Protein AF-0000000086568122 (afdb_homodimer)

Nearest PDB structures (foldseek):
  6r7f-assembly1_Q  TM=4.734E-01  e=2.665E-01  Homo sapiens
  7e8h-assembly1_C  TM=3.615E-01  e=4.224E-01  Homo sapiens
  7e8e-assembly1_D  TM=3.601E-01  e=1.061E+00  Homo sapiens
  7e83-assembly1_C  TM=3.323E-01  e=1.061E+00  Homo sapiens
  6r7f-assembly1_Q  TM=4.735E-01  e=2.158E-01  Homo sapiens

Foldseek 3Di:
DDPPPPPLPPQCQPQCPPDPPPPCP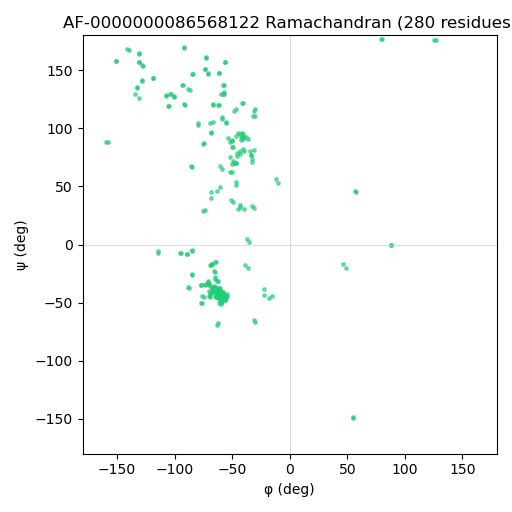CPPDDDPQWFWEFEAPVRRIGIDGPVLCVFQANVVQQVLQCVPVNDDPDDHHYGQFDPVLVVQLVVVCSVPVPVSSHDYPVRSLVVVLVVLVVVVVVCDPPPPCSPRRPGSSDPPPD/DDPPPPPLPPQCQPQCPPDPPPPCPCPPDDDPQWFWEFEAPVRRIGIDGPVLCVFQANVVQQVLQCVPVNDDPDDHHYGQFDPVLVVQLVVVCSVPVPVSSHDYPVRSLVVVLVVLVVVVVVPDPPPPCSVRRPGSSDPPPD

pLDDT: mean 72.86, std 25.08, range [22.55, 97.81]

Secondary structure (DSSP, 8-state):
-----------------S---TTS----PBPTTEEEEEETTTTEEEEEEGGGGGSHHHHHHHHHHHHHH-S-SSSSEEE-S-HHHHHHHHHHHHH-HHHHTT--HHHHHHHHHHHHHHHHHT--S-----------------/-----------------S---TT-----PBPTTEEEEEETTTTEEEEEEGGGGGSHHHHHHHHHHHHHH-S-SSSSEEE-S-HHHHHHHHHHHHH-HHHHTT--HHHHHHHHHHHHHHHHHT--S-----------------

Solvent-accessible surface area (backbone atoms only — not comparable to full-atom values): 16456 Å² total; per-residue (Å²): 135,80,76,78,72,75,76,75,76,68,77,66,66,56,73,63,77,63,70,75,56,86,77,62,68,64,63,49,59,32,49,60,33,30,32,56,35,22,28,32,95,82,45,49,61,39,58,41,59,40,54,53,53,35,23,50,37,40,43,52,38,27,50,49,22,32,72,73,57,50,88,64,90,72,66,53,33,55,35,62,34,41,58,69,55,50,51,49,51,52,52,44,35,73,72,37,40,81,68,48,41,68,35,40,57,69,55,49,51,54,54,52,50,51,52,48,47,50,45,59,66,64,58,65,66,72,73,78,75,72,66,64,87,60,70,49,68,63,78,77,77,122,134,80,77,77,72,74,74,75,75,68,78,64,66,54,70,64,78,62,71,76,57,84,79,62,68,65,64,48,56,32,48,58,34,28,32,57,36,23,29,33,96,81,46,50,61,38,58,43,59,39,54,52,51,36,24,49,36,41,44,53,39,26,49,49,23,31,71,74,58,48,86,64,90,72,63,52,32,56,36,62,35,40,56,70,52,50,50,50,52,51,51,44,36,71,74,37,42,82,67,48,42,68,36,40,59,68,55,50,52,51,52,52,50,51,51,45,48,51,46,57,67,65,59,66,66,72,71,78,72,69,66,62,80,58,70,47,68,63,77,77,78,122

InterPro domains:
  IPR003676 Small auxin-up RNA [PF02519] (25-91)
  IPR003676 Small auxin-up RNA [PTHR31374] (25-90)

Structure (mmCIF, N/CA/C/O backbone):
data_AF-0000000086568122-model_v1
#
loop_
_entity.id
_entity.type
_entity.pdbx_description
1 polymer 'Small auxin up regulated protein'
#
loop_
_atom_site.group_PDB
_atom_site.id
_atom_site.type_symbol
_atom_site.label_atom_id
_atom_site.label_alt_id
_atom_site.label_comp_id
_atom_site.label_asym_id
_atom_site.label_entity_id
_atom_site.label_seq_id
_atom_site.pdbx_PDB_ins_code
_atom_site.Cartn_x
_atom_site.Cartn_y
_atom_site.Cartn_z
_atom_site.occupancy
_atom_site.B_iso_or_equiv
_atom_site.auth_seq_id
_atom_site.auth_comp_id
_atom_site.auth_asym_id
_atom_site.auth_atom_id
_atom_site.pdbx_PDB_model_num
ATOM 1 N N . MET A 1 1 ? 20.016 23.609 -27.125 1 24.52 1 MET A N 1
ATOM 2 C CA . MET A 1 1 ? 20 22.266 -26.531 1 24.52 1 MET A CA 1
ATOM 3 C C . MET A 1 1 ? 19.094 22.234 -25.312 1 24.52 1 MET A C 1
ATOM 5 O O . MET A 1 1 ? 19.375 22.875 -24.297 1 24.52 1 MET A O 1
ATOM 9 N N . GLY A 1 2 ? 17.797 22.312 -25.5 1 25.95 2 GLY A N 1
ATOM 10 C CA . GLY A 1 2 ? 16.734 22.641 -24.562 1 25.95 2 GLY A CA 1
ATOM 11 C C . GLY A 1 2 ? 16.531 21.594 -23.5 1 25.95 2 GLY A C 1
ATOM 12 O O . GLY A 1 2 ? 16.406 20.406 -23.812 1 25.95 2 GLY A O 1
ATOM 13 N N . ILE A 1 3 ? 17.125 21.781 -22.344 1 26.47 3 ILE A N 1
ATOM 14 C CA . ILE A 1 3 ? 17.016 20.938 -21.141 1 26.47 3 ILE A CA 1
ATOM 15 C C . ILE A 1 3 ? 15.547 20.672 -20.828 1 26.47 3 ILE A C 1
ATOM 17 O O . ILE A 1 3 ? 14.742 21.609 -20.766 1 26.47 3 ILE A O 1
ATOM 21 N N . GLY A 1 4 ? 14.953 19.656 -21.484 1 27.2 4 GLY A N 1
ATOM 22 C CA . GLY A 1 4 ? 13.602 19.203 -21.203 1 27.2 4 GLY A CA 1
ATOM 23 C C . GLY A 1 4 ? 13.297 19.172 -19.719 1 27.2 4 GLY A C 1
ATOM 24 O O . GLY A 1 4 ? 13.953 18.453 -18.953 1 27.2 4 GLY A O 1
ATOM 25 N N . GLY A 1 5 ? 12.945 20.266 -19.078 1 26.31 5 GLY A N 1
ATOM 26 C CA . GLY A 1 5 ? 12.477 20.453 -17.719 1 26.31 5 GLY A CA 1
ATOM 27 C C . GLY A 1 5 ? 11.461 19.406 -17.297 1 26.31 5 GLY A C 1
ATOM 28 O O . GLY A 1 5 ? 10.43 19.234 -17.938 1 26.31 5 GLY A O 1
ATOM 29 N N . GLY A 1 6 ? 11.852 18.266 -16.922 1 31.36 6 GLY A N 1
ATOM 30 C CA . GLY A 1 6 ? 10.953 17.266 -16.344 1 31.36 6 GLY A CA 1
ATOM 31 C C . GLY A 1 6 ? 9.906 17.875 -15.43 1 31.36 6 GLY A C 1
ATOM 32 O O . GLY A 1 6 ? 10.227 18.672 -14.555 1 31.36 6 GLY A O 1
ATOM 33 N N . ARG A 1 7 ? 8.75 18.203 -15.938 1 32.12 7 ARG A N 1
ATOM 34 C CA . ARG A 1 7 ? 7.586 18.719 -15.227 1 32.12 7 ARG A CA 1
ATOM 35 C C . ARG A 1 7 ? 7.379 17.984 -13.906 1 32.12 7 ARG A C 1
ATOM 37 O O . ARG A 1 7 ? 7.285 16.75 -13.875 1 32.12 7 ARG A O 1
ATOM 44 N N . ARG A 1 8 ? 7.867 18.547 -12.859 1 33.19 8 ARG A N 1
ATOM 45 C CA . ARG A 1 8 ? 7.496 18.188 -11.492 1 33.19 8 ARG A CA 1
ATOM 46 C C . ARG A 1 8 ? 5.984 18.078 -11.344 1 33.19 8 ARG A C 1
ATOM 48 O O . ARG A 1 8 ? 5.27 19.078 -11.414 1 33.19 8 ARG A O 1
ATOM 55 N N . SER A 1 9 ? 5.305 17.125 -11.883 1 33.88 9 SER A N 1
ATOM 56 C CA . SER A 1 9 ? 3.877 16.984 -11.617 1 33.88 9 SER A CA 1
ATOM 57 C C . SER A 1 9 ? 3.566 17.219 -10.141 1 33.88 9 SER A C 1
ATOM 59 O O . SER A 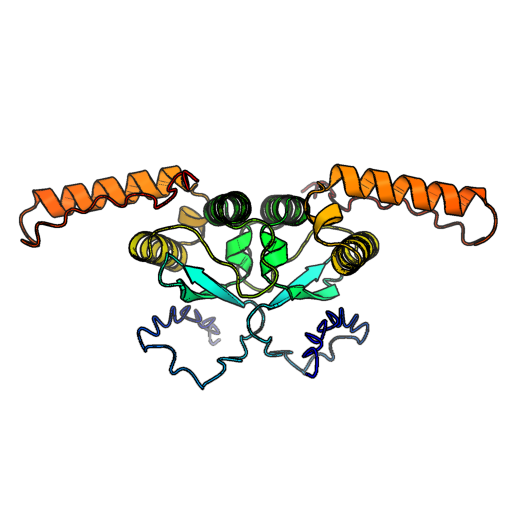1 9 ? 4.086 16.516 -9.273 1 33.88 9 SER A O 1
ATOM 61 N N . GLU A 1 10 ? 3.297 18.406 -9.773 1 36.47 10 GLU A N 1
ATOM 62 C CA . GLU A 1 10 ? 2.768 18.781 -8.469 1 36.47 10 GLU A CA 1
ATOM 63 C C . GLU A 1 10 ? 1.665 17.828 -8.023 1 36.47 10 GLU A C 1
ATOM 65 O O . GLU A 1 10 ? 0.729 17.547 -8.773 1 36.47 10 GLU A O 1
ATOM 70 N N . LEU A 1 11 ? 1.992 16.875 -7.289 1 44.66 11 LEU A N 1
ATOM 71 C CA . LEU A 1 11 ? 0.957 16.125 -6.594 1 44.66 11 LEU A CA 1
ATOM 72 C C . LEU A 1 11 ? -0.203 17.031 -6.191 1 44.66 11 LEU A C 1
ATOM 74 O O . LEU A 1 11 ? -0.007 18.016 -5.48 1 44.66 11 LEU A O 1
ATOM 78 N N . SER A 1 12 ? -1.052 17.391 -7.082 1 39.91 12 SER A N 1
ATOM 79 C CA . SER A 1 12 ? -2.256 18.094 -6.652 1 39.91 12 SER A CA 1
ATOM 80 C C . SER A 1 12 ? -2.943 17.3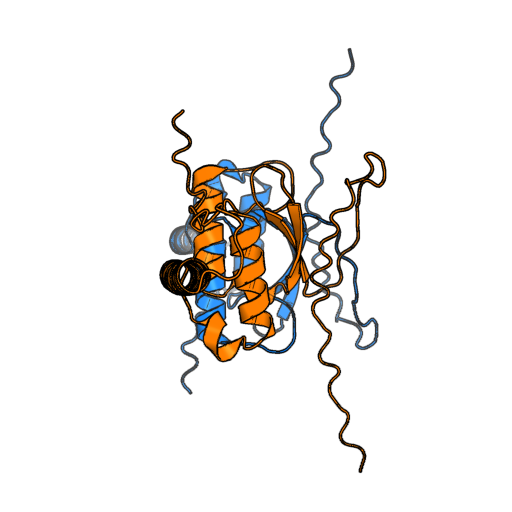59 -5.504 1 39.91 12 SER A C 1
ATOM 82 O O . SER A 1 12 ? -3.523 16.281 -5.707 1 39.91 12 SER A O 1
ATOM 84 N N . LEU A 1 13 ? -2.387 17.375 -4.355 1 45.84 13 LEU A N 1
ATOM 85 C CA . LEU A 1 13 ? -3.145 16.984 -3.17 1 45.84 13 LEU A CA 1
ATOM 86 C C . LEU A 1 13 ? -4.508 17.656 -3.146 1 45.84 13 LEU A C 1
ATOM 88 O O . LEU A 1 13 ? -4.609 18.828 -2.783 1 45.84 13 LEU A O 1
ATOM 92 N N . THR A 1 14 ? -5.262 17.531 -4.176 1 41.25 14 THR A N 1
ATOM 93 C CA . THR A 1 14 ? -6.562 18.203 -4.195 1 41.25 14 THR A CA 1
ATOM 94 C C . THR A 1 14 ? -7.344 17.891 -2.922 1 41.25 14 THR A C 1
ATOM 96 O O . THR A 1 14 ? -7.594 16.719 -2.604 1 41.25 14 THR A O 1
ATOM 99 N N . ASP A 1 15 ? -7.176 18.656 -1.971 1 38.16 15 ASP A N 1
ATOM 100 C CA . ASP A 1 15 ? -8.07 18.703 -0.822 1 38.16 15 ASP A CA 1
ATOM 101 C C . ASP A 1 15 ? -9.523 18.875 -1.267 1 38.16 15 ASP A C 1
ATOM 103 O O . ASP A 1 15 ? -9.898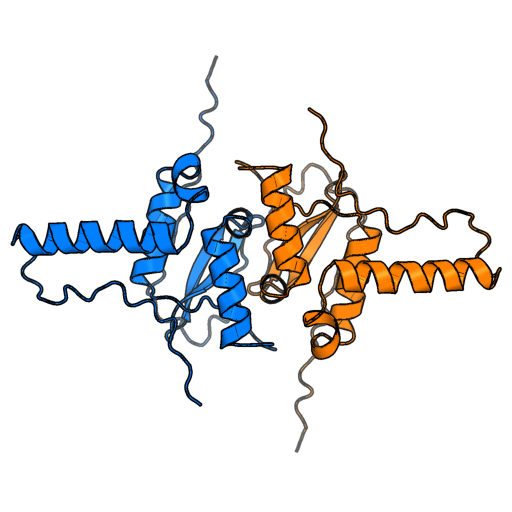 19.938 -1.785 1 38.16 15 ASP A O 1
ATOM 107 N N . SER A 1 16 ? -10.078 18.031 -1.948 1 38.78 16 SER A N 1
ATOM 108 C CA . SER A 1 16 ? -11.477 18.328 -2.229 1 38.78 16 SER A CA 1
ATOM 109 C C . SER A 1 16 ? -12.289 18.422 -0.941 1 38.78 16 SER A C 1
ATOM 111 O O . SER A 1 16 ? -12.531 17.406 -0.275 1 38.78 16 SER A O 1
ATOM 113 N N . ASP A 1 17 ? -12.109 19.344 -0.13 1 37.34 17 ASP A N 1
ATOM 114 C CA . ASP A 1 17 ? -13.062 19.656 0.932 1 37.34 17 ASP A CA 1
ATOM 115 C C . ASP A 1 17 ? -14.5 19.516 0.437 1 37.34 17 ASP A C 1
ATOM 117 O O . ASP A 1 17 ? -15.43 19.984 1.092 1 37.34 17 ASP A O 1
ATOM 121 N N . SER A 1 18 ? -14.75 19.5 -0.792 1 41.12 18 SER A N 1
ATOM 122 C CA . SER A 1 18 ? -16.172 19.5 -1.123 1 41.12 18 SER A CA 1
ATOM 123 C C . SER A 1 18 ? -16.844 18.203 -0.678 1 41.12 18 SER A C 1
ATOM 125 O O . SER A 1 18 ? -16.25 17.125 -0.759 1 41.12 18 SER A O 1
ATOM 127 N N . GLU A 1 19 ? -17.844 18.328 0.201 1 42.28 19 GLU A N 1
ATOM 128 C CA . GLU A 1 19 ? -18.766 17.25 0.555 1 42.28 19 GLU A CA 1
ATOM 129 C C . GLU A 1 19 ? -18.969 16.297 -0.619 1 42.28 19 GLU A C 1
ATOM 131 O O . GLU A 1 19 ? -19.188 16.734 -1.748 1 42.28 19 GLU A O 1
ATOM 136 N N . PRO A 1 20 ? -18.453 15.125 -0.478 1 43.25 20 PRO A N 1
ATOM 137 C CA . PRO A 1 20 ? -18.859 14.258 -1.584 1 43.25 20 PRO A CA 1
ATOM 138 C C . PRO A 1 20 ? -20.328 14.438 -1.97 1 43.25 20 PRO A C 1
ATOM 140 O O . PRO A 1 20 ? -21.188 14.594 -1.097 1 43.25 20 PRO A O 1
ATOM 143 N N . GLU A 1 21 ? -20.672 15.188 -2.818 1 41.91 21 GLU A N 1
ATOM 144 C CA . GLU A 1 21 ? -22.062 15.055 -3.24 1 41.91 21 GLU A CA 1
ATOM 145 C C . GLU A 1 21 ? -22.469 13.586 -3.35 1 41.91 21 GLU A C 1
ATOM 147 O O . GLU A 1 21 ? -21.688 12.758 -3.834 1 41.91 21 GLU A O 1
ATOM 152 N N . PRO A 1 22 ? -23.547 13.195 -2.57 1 43 22 PRO A N 1
ATOM 153 C CA . PRO A 1 22 ? -23.969 11.789 -2.574 1 43 22 PRO A CA 1
ATOM 154 C C . PRO A 1 22 ? -23.703 11.094 -3.908 1 43 22 PRO A C 1
ATOM 156 O O . PRO A 1 22 ? -23.375 9.914 -3.938 1 43 22 PRO A O 1
ATOM 159 N N . GLY A 1 23 ? -24.375 11.523 -4.961 1 41.38 23 GLY A N 1
ATOM 160 C CA . GLY A 1 23 ? -24.562 10.93 -6.273 1 41.38 23 GLY A CA 1
ATOM 161 C C . GLY A 1 23 ? -23.281 10.742 -7.043 1 41.38 23 GLY A C 1
ATOM 162 O O . GLY A 1 23 ? -23.281 10.227 -8.164 1 41.38 23 GLY A O 1
ATOM 163 N N . LEU A 1 24 ? -22.422 11.734 -7.047 1 41.12 24 LEU A N 1
ATOM 164 C CA . LEU A 1 24 ? -21.281 11.508 -7.941 1 41.12 24 LEU A CA 1
ATOM 165 C C . LEU A 1 24 ? -20.5 10.273 -7.527 1 41.12 24 LEU A C 1
ATOM 167 O O . LEU A 1 24 ? -19.797 10.289 -6.52 1 41.12 24 LEU A O 1
ATOM 171 N N . SER A 1 25 ? -21.141 9.195 -7.324 1 43.56 25 SER A N 1
ATOM 172 C CA . SER A 1 25 ? -20.5 7.887 -7.266 1 43.56 25 SER A CA 1
ATOM 173 C C . SER A 1 25 ? -19.062 7.965 -7.762 1 43.56 25 SER A C 1
ATOM 175 O O . SER A 1 25 ? -18.812 8.188 -8.953 1 43.56 25 SER A O 1
ATOM 177 N N . ASN A 1 26 ? -18.281 8.781 -7.199 1 46.62 26 ASN A N 1
ATOM 178 C CA . ASN A 1 26 ? -16.906 9.188 -7.441 1 46.62 26 ASN A CA 1
ATOM 179 C C . ASN A 1 26 ? -16.078 8.039 -8.031 1 46.62 26 ASN A C 1
ATOM 181 O O . ASN A 1 26 ? -15.398 7.32 -7.305 1 46.62 26 ASN A O 1
ATOM 185 N N . ASN A 1 27 ? -16.781 7.363 -8.68 1 53.12 27 ASN A N 1
ATOM 186 C CA . ASN A 1 27 ? -16.016 6.488 -9.562 1 53.12 27 ASN A CA 1
ATOM 187 C C . ASN A 1 27 ? -14.891 7.242 -10.25 1 53.12 27 ASN A C 1
ATOM 189 O O . ASN A 1 27 ? -14.906 7.406 -11.477 1 53.12 27 ASN A O 1
ATOM 193 N N . ARG A 1 28 ? -14.336 8.312 -9.539 1 71.81 28 ARG A N 1
ATOM 194 C CA . ARG A 1 28 ? -13.25 9.047 -10.18 1 71.81 28 ARG A CA 1
ATOM 195 C C . ARG A 1 28 ? -12.078 8.133 -10.508 1 71.81 28 ARG A C 1
ATOM 197 O O . ARG A 1 28 ? -11.648 7.344 -9.664 1 71.81 28 ARG A O 1
ATOM 204 N N . ARG A 1 29 ? -12.078 8.031 -11.711 1 84.81 29 ARG A N 1
ATOM 205 C CA . ARG A 1 29 ? -10.922 7.297 -12.227 1 84.81 29 ARG A CA 1
ATOM 206 C C . ARG A 1 29 ? -9.617 7.984 -11.836 1 84.81 29 ARG A C 1
ATOM 208 O O . ARG A 1 29 ? -9.57 9.211 -11.703 1 84.81 29 ARG A O 1
ATOM 215 N N . ILE A 1 30 ? -8.828 7.207 -11.32 1 87 30 ILE A N 1
ATOM 216 C CA . ILE A 1 30 ? -7.52 7.648 -10.859 1 87 30 ILE A CA 1
ATOM 217 C C . ILE A 1 30 ? -6.445 7.195 -11.852 1 87 30 ILE A C 1
ATOM 219 O O . ILE A 1 30 ? -6.492 6.07 -12.359 1 87 30 ILE A O 1
ATOM 223 N N . PRO A 1 31 ? -5.621 8.156 -12.234 1 86.38 31 PRO A N 1
ATOM 224 C CA . PRO A 1 31 ? -4.531 7.746 -13.133 1 86.38 31 PRO A CA 1
ATOM 225 C C . PRO A 1 31 ? -3.676 6.625 -12.547 1 86.38 31 PRO A C 1
ATOM 227 O O . PRO A 1 31 ? -3.596 6.48 -11.32 1 86.38 31 PRO A O 1
ATOM 230 N N . SER A 1 32 ? -3.078 5.988 -13.445 1 84.62 32 SER A N 1
ATOM 231 C CA . SER A 1 32 ? -2.119 4.984 -12.992 1 84.62 32 SER A CA 1
ATOM 232 C C . SER A 1 32 ? -0.993 5.621 -12.188 1 84.62 32 SER A C 1
ATOM 234 O O . SER A 1 32 ? -0.585 6.75 -12.461 1 84.62 32 SER A O 1
ATOM 236 N N . GLY A 1 33 ? -0.432 4.941 -11.195 1 89.69 33 GLY A N 1
ATOM 237 C CA . GLY A 1 33 ? 0.635 5.438 -10.344 1 89.69 33 GLY A CA 1
ATOM 238 C C . GLY A 1 33 ? 0.126 6.191 -9.133 1 89.69 33 GLY A C 1
ATOM 239 O O . GLY A 1 33 ? 0.915 6.652 -8.305 1 89.69 33 GLY A O 1
ATOM 240 N N . TYR A 1 34 ? -1.199 6.242 -9.133 1 91.38 34 TYR A N 1
ATOM 241 C CA . TYR A 1 34 ? -1.825 6.906 -8 1 91.38 34 TYR A CA 1
ATOM 242 C C . TYR A 1 34 ? -2.938 6.047 -7.406 1 91.38 34 TYR A C 1
ATOM 244 O O . TYR A 1 34 ? -3.418 5.113 -8.055 1 91.38 34 TYR A O 1
ATOM 252 N N . LEU A 1 35 ? -3.342 6.406 -6.223 1 92.06 35 LEU A N 1
ATOM 253 C CA . LEU A 1 35 ? -4.473 5.738 -5.59 1 92.06 35 LEU A CA 1
ATOM 254 C C . LEU A 1 35 ? -5.203 6.684 -4.641 1 92.06 35 LEU A C 1
ATOM 256 O O . LEU A 1 35 ? -4.625 7.672 -4.18 1 92.06 35 LEU A O 1
ATOM 260 N N . ALA A 1 36 ? -6.41 6.324 -4.418 1 92.38 36 ALA A N 1
ATOM 261 C CA . ALA A 1 36 ? -7.199 7.055 -3.43 1 92.38 36 ALA A CA 1
ATOM 262 C C . ALA A 1 36 ? -7.105 6.398 -2.055 1 92.38 36 ALA A C 1
ATOM 264 O O . ALA A 1 36 ? -7.129 5.168 -1.946 1 92.38 36 ALA A O 1
ATOM 265 N N . VAL A 1 37 ? -6.953 7.242 -1.036 1 94.81 37 VAL A N 1
ATOM 266 C CA . VAL A 1 37 ? -7.035 6.801 0.352 1 94.81 37 VAL A CA 1
ATOM 267 C C . VAL A 1 37 ? -7.973 7.719 1.134 1 94.81 37 VAL A C 1
ATOM 269 O O . VAL A 1 37 ? -8.227 8.852 0.72 1 94.81 37 VAL A O 1
ATOM 272 N N . TYR A 1 38 ? -8.445 7.145 2.188 1 92.81 38 TYR A N 1
ATOM 273 C CA . TYR A 1 38 ? -9.328 7.891 3.08 1 92.81 38 TYR A CA 1
ATOM 274 C C . TYR A 1 38 ? -8.719 8.008 4.473 1 92.81 38 TYR A C 1
ATOM 276 O O . TYR A 1 38 ? -8.094 7.07 4.965 1 92.81 38 TYR A O 1
ATOM 284 N N . VAL A 1 39 ? -8.945 9.148 5.09 1 94.31 39 VAL A N 1
ATOM 285 C CA . VAL A 1 39 ? -8.242 9.43 6.336 1 94.31 39 VAL A CA 1
ATOM 286 C C . VAL A 1 39 ? -9.219 9.93 7.387 1 94.31 39 VAL A C 1
ATOM 288 O O . VAL A 1 39 ? -10.062 10.781 7.102 1 94.31 39 VAL A O 1
ATOM 291 N N . GLY A 1 40 ? -9.047 9.359 8.609 1 89.44 40 GLY A N 1
ATOM 292 C CA . GLY A 1 40 ? -9.797 9.859 9.75 1 89.44 40 GLY A CA 1
ATOM 293 C C . GLY A 1 40 ? -11.227 9.359 9.789 1 89.44 40 GLY A C 1
ATOM 294 O O . GLY A 1 40 ? -11.656 8.609 8.914 1 89.44 40 GLY A O 1
ATOM 295 N N . PRO A 1 41 ? -11.922 9.75 10.852 1 86.06 41 PRO A N 1
ATOM 296 C CA . PRO A 1 41 ? -13.305 9.297 11.031 1 86.06 41 PRO A CA 1
ATOM 297 C C . PRO A 1 41 ? -14.242 9.828 9.945 1 86.06 41 PRO A C 1
ATOM 299 O O . PRO A 1 41 ? -15.242 9.18 9.625 1 86.06 41 PRO A O 1
ATOM 302 N N . GLN A 1 42 ? -13.867 10.984 9.43 1 88 42 GLN A N 1
ATOM 303 C CA . GLN A 1 42 ? -14.711 11.57 8.391 1 88 42 GLN A CA 1
ATOM 304 C C . GLN A 1 42 ? -14.359 11 7.016 1 88 42 GLN A C 1
ATOM 306 O O . GLN A 1 42 ? -15.023 11.305 6.027 1 88 42 GLN A O 1
ATOM 311 N N . ARG A 1 43 ? -13.352 10.203 6.922 1 90.31 43 ARG A N 1
ATOM 312 C CA . ARG A 1 43 ? -12.922 9.547 5.691 1 90.31 43 ARG A CA 1
ATOM 313 C C . ARG A 1 43 ? -12.609 10.562 4.602 1 90.31 43 ARG A C 1
ATOM 315 O O . ARG A 1 43 ? -13.055 10.414 3.461 1 90.31 43 ARG A O 1
ATOM 322 N N . LYS A 1 44 ? -11.883 11.602 5.012 1 93 44 LYS A N 1
ATOM 323 C CA . LYS A 1 44 ? -11.43 12.547 3.994 1 93 44 LYS A CA 1
ATOM 324 C C . LYS A 1 44 ? -10.617 11.844 2.91 1 93 44 LYS A C 1
ATOM 326 O O . LYS A 1 44 ? -9.711 11.062 3.213 1 93 44 LYS A O 1
ATOM 331 N N . ARG A 1 45 ? -10.977 12.094 1.61 1 93.12 45 ARG A N 1
ATOM 332 C CA . ARG A 1 45 ? -10.359 11.406 0.481 1 93.12 45 ARG A CA 1
ATOM 333 C C . ARG A 1 45 ? -9.094 12.125 0.021 1 93.12 45 ARG A C 1
ATOM 335 O O . ARG A 1 45 ? -9.094 13.344 -0.143 1 93.12 45 ARG A O 1
ATOM 342 N N . PHE A 1 46 ? -8.008 11.414 -0.201 1 93.94 46 PHE A N 1
ATOM 343 C CA . PHE A 1 46 ? -6.754 11.891 -0.782 1 93.94 46 PHE A CA 1
ATOM 344 C C . PHE A 1 46 ? -6.32 11.008 -1.94 1 93.94 46 PHE A C 1
ATOM 346 O O . PHE A 1 46 ? -6.523 9.789 -1.905 1 93.94 46 PHE A O 1
ATOM 353 N N . VAL A 1 47 ? -5.812 11.641 -2.957 1 93.25 47 VAL A N 1
ATOM 354 C CA . VAL A 1 47 ? -5.16 10.906 -4.035 1 93.25 47 VAL A CA 1
ATOM 355 C C . VAL A 1 47 ? -3.645 11.062 -3.924 1 93.25 47 VAL A C 1
ATOM 357 O O . VAL A 1 47 ? -3.123 12.18 -3.998 1 93.25 47 VAL A O 1
ATOM 360 N N . ILE A 1 48 ? -2.951 9.898 -3.742 1 94.75 48 ILE A N 1
ATOM 361 C CA . ILE A 1 48 ? -1.517 9.953 -3.479 1 94.75 48 ILE A CA 1
ATOM 362 C C . ILE A 1 48 ? -0.774 9.047 -4.457 1 94.75 48 ILE A C 1
ATOM 364 O O . ILE A 1 48 ? -1.357 8.109 -5.012 1 94.75 48 ILE A O 1
ATOM 368 N N . PRO A 1 49 ? 0.514 9.383 -4.715 1 92.75 49 PRO A N 1
ATOM 369 C CA . PRO A 1 49 ? 1.297 8.43 -5.508 1 92.75 49 PRO A CA 1
ATOM 370 C C . PRO A 1 49 ? 1.342 7.039 -4.883 1 92.75 49 PRO A C 1
ATOM 372 O O . PRO A 1 49 ? 1.552 6.906 -3.674 1 92.75 49 PRO A O 1
ATOM 375 N N . THR A 1 50 ? 1.201 6.02 -5.676 1 93.5 50 THR A N 1
ATOM 376 C CA . THR A 1 50 ? 1.196 4.637 -5.203 1 93.5 50 THR A CA 1
ATOM 377 C C . THR A 1 50 ? 2.539 4.277 -4.57 1 93.5 50 THR A C 1
ATOM 379 O O . THR A 1 50 ? 2.592 3.512 -3.607 1 93.5 50 THR A O 1
ATOM 382 N N . ARG A 1 51 ? 3.602 4.852 -5.035 1 92.69 51 ARG A N 1
ATOM 383 C CA . ARG A 1 51 ? 4.941 4.504 -4.566 1 92.69 51 ARG A CA 1
ATOM 384 C C . ARG A 1 51 ? 5.145 4.926 -3.117 1 92.69 51 ARG A C 1
ATOM 386 O O . ARG A 1 51 ? 6.047 4.43 -2.441 1 92.69 51 ARG A O 1
ATOM 393 N N . PHE A 1 52 ? 4.32 5.793 -2.566 1 94.69 52 PHE A N 1
ATOM 394 C CA . PHE A 1 52 ? 4.441 6.188 -1.167 1 94.69 52 PHE A CA 1
ATOM 395 C C . PHE A 1 52 ? 4.156 5.008 -0.247 1 94.69 52 PHE A C 1
ATOM 397 O O . PHE A 1 52 ? 4.648 4.961 0.884 1 94.69 52 PHE A O 1
ATOM 404 N N . LEU A 1 53 ? 3.443 4.008 -0.689 1 96.06 53 LEU A N 1
ATOM 405 C CA . LEU A 1 53 ? 2.949 2.934 0.163 1 96.06 53 LEU A CA 1
ATOM 406 C C . LEU A 1 53 ? 4.098 2.055 0.648 1 96.06 53 LEU A C 1
ATOM 408 O O . LEU A 1 53 ? 3.939 1.288 1.602 1 96.06 53 LEU A O 1
ATOM 412 N N . LYS A 1 54 ? 5.188 2.182 -0.052 1 95.56 54 LYS A N 1
ATOM 413 C CA . LYS A 1 54 ? 6.312 1.357 0.375 1 95.56 54 LYS A CA 1
ATOM 414 C C . LYS A 1 54 ? 7.164 2.084 1.412 1 95.56 54 LYS A C 1
ATOM 416 O O . LYS A 1 54 ? 8.125 1.521 1.937 1 95.56 54 LYS A O 1
ATOM 421 N N . LEU A 1 55 ? 6.914 3.318 1.662 1 95.69 55 LEU A N 1
ATOM 422 C CA . LEU A 1 55 ? 7.664 4.098 2.639 1 95.69 55 LEU A CA 1
ATOM 423 C C . LEU A 1 55 ? 7.285 3.699 4.062 1 95.69 55 LEU A C 1
ATOM 425 O O . LEU A 1 55 ? 6.137 3.342 4.324 1 95.69 55 LEU A O 1
ATOM 429 N N . PRO A 1 56 ? 8.25 3.857 5.012 1 96.31 56 PRO A N 1
ATOM 430 C CA . PRO A 1 56 ? 8.07 3.375 6.383 1 96.31 56 PRO A CA 1
ATOM 431 C C . PRO A 1 56 ? 6.797 3.92 7.031 1 96.31 56 PRO A C 1
ATOM 433 O O . PRO A 1 56 ? 6.074 3.178 7.703 1 96.31 56 PRO A O 1
ATOM 436 N N . ILE A 1 57 ? 6.512 5.141 6.895 1 97.69 57 ILE A N 1
ATOM 437 C CA . ILE A 1 57 ? 5.352 5.73 7.555 1 97.69 57 ILE A CA 1
ATOM 438 C C . ILE A 1 57 ? 4.07 5.09 7.027 1 97.69 57 ILE A C 1
ATOM 440 O O . ILE A 1 57 ? 3.137 4.836 7.793 1 97.69 57 ILE A O 1
ATOM 444 N N . PHE A 1 58 ? 3.947 4.785 5.77 1 97.5 58 PHE A N 1
ATOM 445 C CA . PHE A 1 58 ? 2.73 4.219 5.199 1 97.5 58 PHE A CA 1
ATOM 446 C C . PHE A 1 58 ? 2.615 2.736 5.531 1 97.5 58 PHE A C 1
ATOM 448 O O . PHE A 1 58 ? 1.512 2.223 5.727 1 97.5 58 PHE A O 1
ATOM 455 N N . ILE A 1 59 ? 3.734 2.09 5.566 1 97.38 59 ILE A N 1
ATOM 456 C CA . ILE A 1 59 ? 3.705 0.707 6.027 1 97.38 59 ILE A CA 1
ATOM 457 C C . ILE A 1 59 ? 3.102 0.641 7.43 1 97.38 59 ILE A C 1
ATOM 459 O O . ILE A 1 59 ? 2.252 -0.209 7.707 1 97.38 59 ILE A O 1
ATOM 463 N N . SER A 1 60 ? 3.562 1.496 8.273 1 97.44 60 SER A N 1
ATOM 464 C CA . SER A 1 60 ? 3.023 1.543 9.633 1 97.44 60 SER A CA 1
ATOM 465 C C . SER A 1 60 ? 1.526 1.836 9.617 1 97.44 60 SER A C 1
ATOM 467 O O . SER A 1 60 ? 0.764 1.225 10.367 1 97.44 60 SER A O 1
ATOM 469 N N . LEU A 1 61 ? 1.104 2.742 8.828 1 97.06 61 LEU A N 1
ATOM 470 C CA . LEU A 1 61 ? -0.305 3.113 8.758 1 97.06 61 LEU A CA 1
ATOM 471 C C . LEU A 1 61 ? -1.142 1.964 8.203 1 97.06 61 LEU A C 1
ATOM 473 O O . LEU A 1 61 ? -2.268 1.736 8.656 1 97.06 61 LEU A O 1
ATOM 477 N N . LEU A 1 62 ? -0.606 1.254 7.254 1 96.38 62 LEU A N 1
ATOM 478 C CA . LEU A 1 62 ? -1.297 0.099 6.688 1 96.38 62 LEU A CA 1
ATOM 479 C C . LEU A 1 62 ? -1.494 -0.984 7.746 1 96.38 62 LEU A C 1
ATOM 481 O O . LEU A 1 62 ? -2.58 -1.559 7.855 1 96.38 62 LEU A O 1
ATOM 485 N N . LYS A 1 63 ? -0.428 -1.241 8.5 1 95.81 63 LYS A N 1
ATOM 486 C CA . LYS A 1 63 ? -0.537 -2.221 9.578 1 95.81 63 LYS A CA 1
ATOM 487 C C . LYS A 1 63 ? -1.614 -1.817 10.586 1 95.81 63 LYS A C 1
ATOM 489 O O . LYS A 1 63 ? -2.434 -2.645 10.992 1 95.81 63 LYS A O 1
ATOM 494 N N . LYS A 1 64 ? -1.574 -0.594 10.914 1 95.12 64 LYS A N 1
ATOM 495 C CA . LYS A 1 64 ? -2.568 -0.101 11.859 1 95.12 64 LYS A CA 1
ATOM 496 C C . LYS A 1 64 ? -3.975 -0.185 11.273 1 95.12 64 LYS A C 1
ATOM 498 O O . LYS A 1 64 ? -4.941 -0.431 12 1 95.12 64 LYS A O 1
ATOM 503 N N . SER A 1 65 ? -4.148 0.128 10.008 1 93.69 65 SER A N 1
ATOM 504 C CA . SER A 1 65 ? -5.438 -0.005 9.344 1 93.69 65 SER A CA 1
ATOM 505 C C . SER A 1 65 ? -5.98 -1.426 9.469 1 93.69 65 SER A C 1
ATOM 507 O O . SER A 1 65 ? -7.176 -1.621 9.695 1 93.69 65 SER A O 1
ATOM 509 N N . GLU A 1 66 ? -5.121 -2.391 9.234 1 91.81 66 GLU A N 1
ATOM 510 C CA . GLU A 1 66 ? -5.52 -3.789 9.359 1 91.81 66 GLU A CA 1
ATOM 511 C C . GLU A 1 66 ? -5.977 -4.102 10.781 1 91.81 66 GLU A C 1
ATOM 513 O O . GLU A 1 66 ? -6.957 -4.824 10.984 1 91.81 66 GLU A O 1
ATOM 518 N N . GLU A 1 67 ? -5.32 -3.586 11.75 1 91.12 67 GLU A N 1
ATOM 519 C CA . GLU A 1 67 ? -5.633 -3.809 13.164 1 91.12 67 GLU A CA 1
ATOM 520 C C . GLU A 1 67 ? -6.973 -3.18 13.531 1 91.12 67 GLU A C 1
ATOM 522 O O . GLU A 1 67 ? -7.754 -3.768 14.289 1 91.12 67 GLU A O 1
ATOM 527 N N . GLU A 1 68 ? -7.18 -2.057 12.992 1 89.06 68 GLU A N 1
ATOM 528 C CA . GLU A 1 68 ? -8.328 -1.267 13.43 1 89.06 68 GLU A CA 1
ATOM 529 C C . GLU A 1 68 ? -9.578 -1.636 12.648 1 89.06 68 GLU A C 1
ATOM 531 O O . GLU A 1 68 ? -10.688 -1.612 13.188 1 89.06 68 GLU A O 1
ATOM 536 N N . PHE A 1 69 ? -9.43 -1.905 11.406 1 84.5 69 PHE A N 1
ATOM 537 C CA . PHE A 1 69 ? -10.609 -2.061 10.562 1 84.5 69 PHE A CA 1
ATOM 538 C C . PHE A 1 69 ? -10.727 -3.49 10.055 1 84.5 69 PHE A C 1
ATOM 540 O O . PHE A 1 69 ? -11.789 -3.902 9.586 1 84.5 69 PHE A O 1
ATOM 547 N N . GLY A 1 70 ? -9.773 -4.234 10.312 1 77.56 70 GLY A N 1
ATOM 548 C CA . GLY A 1 70 ? -9.82 -5.621 9.875 1 77.56 70 GLY A CA 1
ATOM 549 C C . GLY A 1 70 ? -10.062 -5.766 8.383 1 77.56 70 GLY A C 1
ATOM 550 O O . GLY A 1 70 ? -9.578 -4.961 7.586 1 77.56 70 GLY A O 1
ATOM 551 N N . PHE A 1 71 ? -10.75 -6.887 8.07 1 67.62 71 PHE A N 1
ATOM 552 C CA . PHE A 1 71 ? -11.102 -7.148 6.684 1 67.62 71 PHE A CA 1
ATOM 553 C C . PHE A 1 71 ? -12.32 -6.332 6.266 1 67.62 71 PHE A C 1
ATOM 555 O O . PHE A 1 71 ? -13.352 -6.359 6.938 1 67.62 71 PHE A O 1
ATOM 562 N N . GLN A 1 72 ? -12.023 -5.352 5.57 1 62.25 72 GLN A N 1
ATOM 563 C CA . GLN A 1 72 ? -13.133 -4.531 5.086 1 62.25 72 GLN A CA 1
ATOM 564 C C . GLN A 1 72 ? -13.617 -5.008 3.723 1 62.25 72 GLN A C 1
ATOM 566 O O . GLN A 1 72 ? -12.812 -5.32 2.844 1 62.25 72 GLN A O 1
ATOM 571 N N . LEU A 1 73 ? -14.766 -5.379 3.605 1 56.94 73 LEU A N 1
ATOM 572 C CA . LEU A 1 73 ? -15.367 -5.875 2.373 1 56.94 73 LEU A CA 1
ATOM 573 C C . LEU A 1 73 ? -15.508 -4.758 1.346 1 56.94 73 LEU A C 1
ATOM 575 O O . LEU A 1 73 ? -15.461 -5.008 0.139 1 56.94 73 LEU A O 1
ATOM 579 N N . ASN A 1 74 ? -15.812 -3.619 1.909 1 58.59 74 ASN A N 1
ATOM 580 C CA . ASN A 1 74 ? -16.172 -2.596 0.933 1 58.59 74 ASN A CA 1
ATOM 581 C C . ASN A 1 74 ? -15.422 -1.291 1.189 1 58.59 74 ASN A C 1
ATOM 583 O O . ASN A 1 74 ? -15.031 -1.008 2.324 1 58.59 74 ASN A O 1
ATOM 587 N N . GLY A 1 75 ? -14.758 -0.803 0.161 1 67.19 75 GLY A N 1
ATOM 588 C CA . GLY A 1 75 ? -14.344 0.587 0.247 1 67.19 75 GLY A CA 1
ATOM 589 C C . GLY A 1 75 ? -12.859 0.781 -0.004 1 67.19 75 GLY A C 1
ATOM 590 O O . GLY A 1 75 ? -12.156 -0.161 -0.378 1 67.19 75 GLY A O 1
ATOM 591 N N . GLY A 1 76 ? -12.398 1.931 -0.033 1 79.06 76 GLY A N 1
ATOM 592 C CA . GLY A 1 76 ? -11.039 2.426 -0.2 1 79.06 76 GLY A CA 1
ATOM 593 C C . GLY A 1 76 ? -10.164 2.197 1.021 1 79.06 76 GLY A C 1
ATOM 594 O O . GLY A 1 76 ? -10.648 1.729 2.055 1 79.06 76 GLY A O 1
ATOM 595 N N . LEU A 1 77 ? -9 2.221 0.935 1 92.38 77 LEU A N 1
ATOM 596 C CA . LEU A 1 77 ? -8.016 2.131 2.006 1 92.38 77 LEU A CA 1
ATOM 597 C C . LEU A 1 77 ? -8.164 3.293 2.98 1 92.38 77 LEU A C 1
ATOM 599 O O . LEU A 1 77 ? -8.141 4.457 2.572 1 92.38 77 LEU A O 1
ATOM 603 N N . VAL A 1 78 ? -8.43 2.936 4.215 1 92.56 78 VAL A N 1
ATOM 604 C CA . VAL A 1 78 ? -8.609 3.961 5.234 1 92.56 78 VAL A CA 1
ATOM 605 C C . VAL A 1 78 ? -7.406 3.977 6.172 1 92.56 78 VAL A C 1
ATOM 607 O O . VAL A 1 78 ? -7.016 2.939 6.711 1 92.56 78 VAL A O 1
ATOM 610 N N . PHE A 1 79 ? -6.855 5.094 6.359 1 95.06 79 PHE A N 1
ATOM 611 C CA . PHE A 1 79 ? -5.785 5.266 7.336 1 95.06 79 PHE A CA 1
ATOM 612 C C . PHE A 1 79 ? -6.316 5.887 8.625 1 95.06 79 PHE A C 1
ATOM 614 O O . PHE A 1 79 ? -6.973 6.93 8.586 1 95.06 79 PHE A O 1
ATOM 621 N N . PRO A 1 80 ? -6.016 5.227 9.742 1 94.06 80 PRO A N 1
ATOM 622 C CA . PRO A 1 80 ? -6.523 5.684 11.039 1 94.06 80 PRO A CA 1
ATOM 623 C C . PRO A 1 80 ? -5.629 6.742 11.68 1 94.06 80 PRO A C 1
ATOM 625 O O . PRO A 1 80 ? -5.027 6.492 12.727 1 94.06 80 PRO A O 1
ATOM 628 N N . CYS A 1 81 ? -5.543 7.887 11.141 1 94.75 81 CYS A N 1
ATOM 629 C CA . CYS A 1 81 ? -4.801 9.023 11.68 1 94.75 81 CYS A CA 1
ATOM 630 C C . CYS A 1 81 ? -5.562 10.32 11.461 1 94.75 81 CYS A C 1
ATOM 632 O O . CYS A 1 81 ? -6.594 10.336 10.789 1 94.75 81 CYS A O 1
ATOM 634 N N . GLU A 1 82 ? -5.102 11.328 12.109 1 93.38 82 GLU A N 1
ATOM 635 C CA . GLU A 1 82 ? -5.723 12.633 11.93 1 93.38 82 GLU A CA 1
ATOM 636 C C . GLU A 1 82 ? -5.418 13.203 10.547 1 93.38 82 GLU A C 1
ATOM 638 O O . GLU A 1 82 ? -4.305 13.055 10.039 1 93.38 82 GLU A O 1
ATOM 643 N N . VAL A 1 83 ? -6.379 13.945 10.031 1 94.19 83 VAL A N 1
ATOM 644 C CA . VAL A 1 83 ? -6.238 14.547 8.711 1 94.19 83 VAL A CA 1
ATOM 645 C C . VAL A 1 83 ? -5.078 15.539 8.711 1 94.19 83 VAL A C 1
ATOM 647 O O . VAL A 1 83 ? -4.289 15.586 7.77 1 94.19 83 VAL A O 1
ATOM 650 N N . ARG A 1 84 ? -4.957 16.344 9.766 1 91.94 84 ARG A N 1
ATOM 651 C CA . ARG A 1 84 ? -3.887 17.328 9.867 1 91.94 84 ARG A CA 1
ATOM 652 C C . ARG A 1 84 ? -2.52 16.656 9.852 1 91.94 84 ARG A C 1
ATOM 654 O O . ARG A 1 84 ? -1.588 17.141 9.203 1 91.94 84 ARG A O 1
ATOM 661 N N . PHE A 1 85 ? -2.414 15.641 10.562 1 93.94 85 PHE A N 1
ATOM 662 C CA . PHE A 1 85 ? -1.175 14.875 10.586 1 93.94 85 PHE A CA 1
ATOM 663 C C . PHE A 1 85 ? -0.836 14.359 9.188 1 93.94 85 PHE A C 1
ATOM 665 O O . PHE A 1 85 ? 0.294 14.516 8.727 1 93.94 85 PHE A O 1
ATOM 672 N N . PHE A 1 86 ? -1.808 13.742 8.539 1 97.06 86 PHE A N 1
ATOM 673 C CA . PHE A 1 86 ? -1.61 13.148 7.223 1 97.06 86 PHE A CA 1
ATOM 674 C C . PHE A 1 86 ? -1.19 14.203 6.207 1 97.06 86 PHE A C 1
ATOM 676 O O . PHE A 1 86 ? -0.289 13.977 5.402 1 97.06 86 PHE A O 1
ATOM 683 N N . LYS A 1 87 ? -1.87 15.336 6.23 1 96 87 LYS A N 1
ATOM 684 C CA . LYS A 1 87 ? -1.5 16.438 5.355 1 96 87 LYS A CA 1
ATOM 685 C C . LYS A 1 87 ? -0.054 16.875 5.594 1 96 87 LYS A C 1
ATOM 687 O O . LYS A 1 87 ? 0.668 17.188 4.645 1 96 87 LYS A O 1
ATOM 692 N N . GLY A 1 88 ? 0.342 16.906 6.938 1 96.19 88 GLY A N 1
ATOM 693 C CA . GLY A 1 88 ? 1.725 17.219 7.258 1 96.19 88 GLY A CA 1
ATOM 694 C C . GLY A 1 88 ? 2.715 16.25 6.656 1 96.19 88 GLY A C 1
ATOM 695 O O . GLY A 1 88 ? 3.75 16.641 6.125 1 96.19 88 GLY A O 1
ATOM 696 N N . VAL A 1 89 ? 2.381 15.047 6.727 1 97.81 89 VAL A N 1
A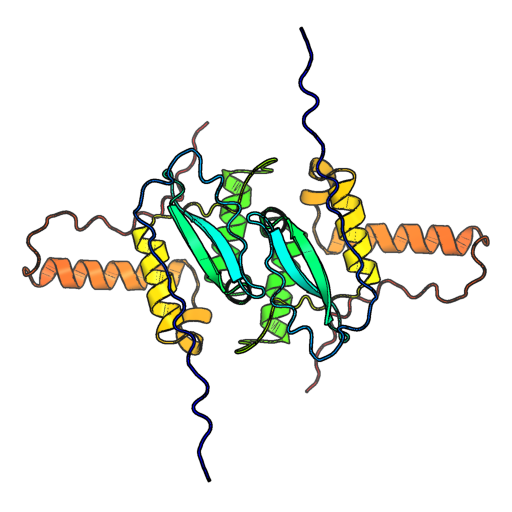TOM 697 C CA . VAL A 1 89 ? 3.217 14 6.156 1 97.81 89 VAL A CA 1
ATOM 698 C C . VAL A 1 89 ? 3.355 14.211 4.648 1 97.81 89 VAL A C 1
ATOM 700 O O . VAL A 1 89 ? 4.469 14.195 4.113 1 97.81 89 VAL A O 1
ATOM 703 N N . LEU A 1 90 ? 2.217 14.398 3.939 1 97.56 90 LEU A N 1
ATOM 704 C CA . LEU A 1 90 ? 2.229 14.57 2.492 1 97.56 90 LEU A CA 1
ATOM 705 C C . LEU A 1 90 ? 3.033 15.805 2.098 1 97.56 90 LEU A C 1
ATOM 707 O O . LEU A 1 90 ? 3.785 15.773 1.121 1 97.56 90 LEU A O 1
ATOM 711 N N . LYS A 1 91 ? 2.893 16.875 2.871 1 96.69 91 LYS A N 1
ATOM 712 C CA . LYS A 1 91 ? 3.658 18.094 2.609 1 96.69 91 LYS A CA 1
ATOM 713 C C . LYS A 1 91 ? 5.16 17.828 2.713 1 96.69 91 LYS A C 1
ATOM 715 O O . LYS A 1 91 ? 5.938 18.312 1.884 1 96.69 91 LYS A O 1
ATOM 720 N N . GLY A 1 92 ? 5.535 17.156 3.773 1 96.88 92 GLY A N 1
ATOM 721 C CA . GLY A 1 92 ? 6.938 16.781 3.91 1 96.88 92 GLY A CA 1
ATOM 722 C C . GLY A 1 92 ? 7.457 15.969 2.742 1 96.88 92 GLY A C 1
ATOM 723 O O . GLY A 1 92 ? 8.531 16.25 2.213 1 96.88 92 GLY A O 1
ATOM 724 N N . LEU A 1 93 ? 6.73 14.969 2.346 1 95.56 93 LEU A N 1
ATOM 725 C CA . LEU A 1 93 ? 7.141 14.086 1.259 1 95.56 93 LEU A CA 1
ATOM 726 C C . LEU A 1 93 ? 7.227 14.852 -0.058 1 95.56 93 LEU A C 1
ATOM 728 O O . LEU A 1 93 ? 8.117 14.594 -0.872 1 95.56 93 LEU A O 1
ATOM 732 N N . GLN A 1 94 ? 6.316 15.773 -0.324 1 94.19 94 GLN A N 1
ATOM 733 C CA . GLN A 1 94 ? 6.332 16.594 -1.533 1 94.19 94 GLN A CA 1
ATOM 734 C C . GLN A 1 94 ? 7.543 17.516 -1.555 1 94.19 94 GLN A C 1
ATOM 736 O O . GLN A 1 94 ? 8.125 17.766 -2.613 1 94.19 94 GLN A O 1
ATOM 741 N N . LYS A 1 95 ? 7.844 18 -0.388 1 95.38 95 LYS A N 1
ATOM 742 C CA . LYS A 1 95 ? 8.977 18.922 -0.275 1 95.38 95 LYS A CA 1
ATOM 743 C C . LYS A 1 95 ? 10.297 18.188 -0.485 1 95.38 95 LYS A C 1
ATOM 745 O O . LYS A 1 95 ? 11.195 18.688 -1.165 1 95.38 95 LYS A O 1
ATOM 750 N N . ASP A 1 96 ? 10.492 17.031 0.088 1 95.5 96 ASP A N 1
ATOM 751 C CA . ASP A 1 96 ? 11.734 16.266 0.044 1 95.5 96 ASP A CA 1
ATOM 752 C C . ASP A 1 96 ? 11.477 14.789 0.355 1 95.5 96 ASP A C 1
ATOM 754 O O . ASP A 1 96 ? 11.633 14.352 1.497 1 95.5 96 ASP A O 1
ATOM 758 N N . GLU A 1 97 ? 11.18 14.031 -0.663 1 93.06 97 GLU A N 1
ATOM 759 C CA . GLU A 1 97 ? 10.859 12.617 -0.477 1 93.06 97 GLU A CA 1
ATOM 760 C C . GLU A 1 97 ? 12.062 11.844 0.05 1 93.06 97 GLU A C 1
ATOM 762 O O . GLU A 1 97 ? 11.906 10.891 0.818 1 93.06 97 GLU A O 1
ATOM 767 N N . GLY A 1 98 ? 13.242 12.195 -0.416 1 91.81 98 GLY A N 1
ATOM 768 C CA . GLY A 1 98 ? 14.445 11.523 0.049 1 91.81 98 GLY A CA 1
ATOM 769 C C . GLY A 1 98 ? 14.633 11.602 1.553 1 91.81 98 GLY A C 1
ATOM 770 O O . GLY A 1 98 ? 15.008 10.617 2.189 1 91.81 98 GLY A O 1
ATOM 771 N N . LYS A 1 99 ? 14.422 12.695 2.092 1 94.25 99 LYS A N 1
ATOM 772 C CA . LYS A 1 99 ? 14.578 12.922 3.527 1 94.25 99 LYS A CA 1
ATOM 773 C C . LYS A 1 99 ? 13.398 12.336 4.305 1 94.25 99 LYS A C 1
ATOM 775 O O . LYS A 1 99 ? 13.586 11.5 5.184 1 94.25 99 LYS A O 1
ATOM 780 N N . PHE A 1 100 ? 12.219 12.617 3.941 1 95.94 100 PHE A N 1
ATOM 781 C CA . PHE A 1 100 ? 11.039 12.297 4.734 1 95.94 100 PHE A CA 1
ATOM 782 C C . PHE A 1 100 ? 10.57 10.867 4.457 1 95.94 100 PHE A C 1
ATOM 784 O O . PHE A 1 100 ? 9.844 10.281 5.262 1 95.94 100 PHE A O 1
ATOM 791 N N . GLY A 1 101 ? 10.875 10.375 3.311 1 95.06 101 GLY A N 1
ATOM 792 C CA . GLY A 1 101 ? 10.477 9.031 2.949 1 95.06 101 GLY A CA 1
ATOM 793 C C . GLY A 1 101 ? 11.117 7.961 3.816 1 95.06 101 GLY A C 1
ATOM 794 O O . GLY A 1 101 ? 10.648 6.82 3.855 1 95.06 101 GLY A O 1
ATOM 795 N N . LYS A 1 102 ? 12.125 8.352 4.512 1 95.19 102 LYS A N 1
ATOM 796 C CA . LYS A 1 102 ? 12.844 7.414 5.363 1 95.19 102 LYS A CA 1
ATOM 797 C C . LYS A 1 102 ? 12.32 7.457 6.797 1 95.19 102 LYS A C 1
ATOM 799 O O . LYS A 1 102 ? 12.656 6.602 7.617 1 95.19 102 LYS A O 1
ATOM 804 N N . MET A 1 103 ? 11.516 8.328 7.062 1 96.06 103 MET A N 1
ATOM 805 C CA . MET A 1 103 ? 11.094 8.562 8.438 1 96.06 103 MET A CA 1
ATOM 806 C C . MET A 1 103 ? 9.961 7.621 8.828 1 96.06 103 MET A C 1
ATOM 808 O O . MET A 1 103 ? 9.047 7.371 8.031 1 96.06 103 MET A O 1
ATOM 812 N N . LYS A 1 104 ? 10 7.281 10.055 1 96.12 104 LYS A N 1
ATOM 813 C CA . LYS A 1 104 ? 8.93 6.488 10.656 1 96.12 104 LYS A CA 1
ATOM 814 C C . LYS A 1 104 ? 7.863 7.383 11.281 1 96.12 104 LYS A C 1
ATOM 816 O O . LYS A 1 104 ? 8.055 8.594 11.406 1 96.12 104 LYS A O 1
ATOM 821 N N . VAL A 1 105 ? 6.801 6.727 11.625 1 96.12 105 VAL A N 1
ATOM 822 C CA . VAL A 1 105 ? 5.652 7.461 12.148 1 96.12 105 VAL A CA 1
ATOM 823 C C . VAL A 1 105 ? 6.059 8.234 13.398 1 96.12 105 VAL A C 1
ATOM 825 O O . VAL A 1 105 ? 5.66 9.383 13.586 1 96.12 105 VAL A O 1
ATOM 828 N N . ASP A 1 106 ? 6.859 7.609 14.25 1 95 106 ASP A N 1
ATOM 829 C CA . ASP A 1 106 ? 7.254 8.258 15.492 1 95 106 ASP A CA 1
ATOM 830 C C . ASP A 1 106 ? 8.109 9.492 15.227 1 95 106 ASP A C 1
ATOM 832 O O . ASP A 1 106 ? 8.031 10.477 15.969 1 95 106 ASP A O 1
ATOM 836 N N . GLU A 1 107 ? 8.922 9.43 14.242 1 96.44 107 GLU A N 1
ATOM 837 C CA . GLU A 1 107 ? 9.758 10.57 13.883 1 96.44 107 GLU A CA 1
ATOM 838 C C . GLU A 1 107 ? 8.922 11.734 13.367 1 96.44 107 GLU A C 1
ATOM 840 O O . GLU A 1 107 ? 9.195 12.898 13.695 1 96.44 107 GLU A O 1
ATOM 845 N N . PHE A 1 108 ? 7.934 11.438 12.609 1 96.31 108 PHE A N 1
ATOM 846 C CA . PHE A 1 108 ? 7.012 12.477 12.172 1 96.31 108 PHE A CA 1
ATOM 847 C C . PHE A 1 108 ? 6.285 13.086 13.359 1 96.31 108 PHE A C 1
ATOM 849 O O . PHE A 1 108 ? 6.121 14.312 13.43 1 96.31 108 PHE A O 1
ATOM 856 N N . LEU A 1 109 ? 5.805 12.25 14.266 1 93.94 109 LEU A N 1
ATOM 857 C CA . LEU A 1 109 ? 5.074 12.734 15.43 1 93.94 109 LEU A CA 1
ATOM 858 C C . LEU A 1 109 ? 5.938 13.68 16.25 1 93.94 109 LEU A C 1
ATOM 860 O O . LEU A 1 109 ? 5.461 14.727 16.719 1 93.94 109 LEU A O 1
ATOM 864 N N . LYS A 1 110 ? 7.137 13.32 16.391 1 93.38 110 LYS A N 1
ATOM 865 C CA . LYS A 1 110 ? 8.07 14.164 17.141 1 93.38 110 LYS A CA 1
ATOM 866 C C . LYS A 1 110 ? 8.281 15.5 16.422 1 93.38 110 LYS A C 1
ATOM 868 O O . LYS A 1 110 ? 8.273 16.547 17.062 1 93.38 110 LYS A O 1
ATOM 873 N N . MET A 1 111 ? 8.453 15.414 15.141 1 92.88 111 MET A N 1
ATOM 874 C CA . MET A 1 111 ? 8.711 16.609 14.352 1 92.88 111 MET A CA 1
ATOM 875 C C . MET A 1 111 ? 7.531 17.578 14.422 1 92.88 111 MET A C 1
ATOM 877 O O . MET A 1 111 ? 7.719 18.781 14.594 1 92.88 111 MET A O 1
ATOM 881 N N . PHE A 1 112 ? 6.328 17.031 14.305 1 90.38 112 PHE A N 1
ATOM 882 C CA . PHE A 1 112 ? 5.148 17.891 14.305 1 90.38 112 PHE A CA 1
ATOM 883 C C . PHE A 1 112 ? 4.863 18.422 15.711 1 90.38 112 PHE A C 1
ATOM 885 O O . PHE A 1 112 ? 4.332 19.516 15.867 1 90.38 112 PHE A O 1
ATOM 892 N N . ALA A 1 113 ? 5.133 17.656 16.781 1 86.81 113 ALA A N 1
ATOM 893 C CA . ALA A 1 113 ? 4.98 18.141 18.141 1 86.81 113 ALA A CA 1
ATOM 894 C C . ALA A 1 113 ? 5.891 19.328 18.406 1 86.81 113 ALA A C 1
ATOM 896 O O . ALA A 1 113 ? 5.496 20.297 19.078 1 86.81 113 ALA A O 1
ATOM 897 N N . GLU A 1 114 ? 7.027 19.328 17.891 1 82.75 114 GLU A N 1
ATOM 898 C CA . GLU A 1 114 ? 8 20.391 18.094 1 82.75 114 GLU A CA 1
ATOM 899 C C . GLU A 1 114 ? 7.559 21.672 17.391 1 82.75 114 GLU A C 1
ATOM 901 O O . GLU A 1 114 ? 7.707 22.766 17.938 1 82.75 114 GLU A O 1
ATOM 906 N N . VAL A 1 115 ? 7.016 21.578 16.203 1 77.81 115 VAL A N 1
ATOM 907 C CA . VAL A 1 115 ? 6.566 22.734 15.43 1 77.81 115 VAL A CA 1
ATOM 908 C C . VAL A 1 115 ? 5.344 23.344 16.109 1 77.81 115 VAL A C 1
ATOM 910 O O . VAL A 1 115 ? 5.211 24.578 16.156 1 77.81 115 VAL A O 1
ATOM 913 N N . GLU A 1 116 ? 4.438 22.516 16.547 1 76.75 116 GLU A N 1
ATOM 914 C CA . GLU A 1 116 ? 3.27 23.016 17.266 1 76.75 116 GLU A CA 1
ATOM 915 C C . GLU A 1 116 ? 3.678 23.734 18.547 1 76.75 116 GLU A C 1
ATOM 917 O O . GLU A 1 116 ? 3.115 24.781 18.875 1 76.75 116 GLU A O 1
ATOM 922 N N . PHE A 1 117 ? 4.586 23.141 19.188 1 68.38 117 PHE A N 1
ATOM 923 C CA . PHE A 1 117 ? 5.086 23.766 20.406 1 68.38 117 PHE A CA 1
ATOM 924 C C . PHE A 1 117 ? 5.75 25.094 20.109 1 68.38 117 PHE A C 1
ATOM 926 O O . PHE A 1 117 ? 5.559 26.078 20.828 1 68.38 117 PHE A O 1
ATOM 933 N N . GLU A 1 118 ? 6.492 25.109 19.047 1 69.5 118 GLU A N 1
ATOM 934 C CA . GLU A 1 118 ? 7.164 26.344 18.672 1 69.5 118 GLU A CA 1
ATOM 935 C C . GLU A 1 118 ? 6.156 27.406 18.25 1 69.5 118 GLU A C 1
ATOM 937 O O . GLU A 1 118 ? 6.332 28.594 18.547 1 69.5 118 GLU A O 1
ATOM 942 N N . ASN A 1 119 ? 5.145 26.938 17.578 1 70.69 119 ASN A N 1
ATOM 943 C CA . ASN A 1 119 ? 4.105 27.875 17.156 1 70.69 119 ASN A CA 1
ATOM 944 C C . ASN A 1 119 ? 3.281 28.359 18.344 1 70.69 119 ASN A C 1
ATOM 946 O O . ASN A 1 119 ? 2.828 29.516 18.375 1 70.69 119 ASN A O 1
ATOM 950 N N . CYS A 1 120 ? 3.105 27.438 19.312 1 68.25 120 CYS A N 1
ATOM 951 C CA . CYS A 1 120 ? 2.371 27.797 20.516 1 68.25 120 CYS A CA 1
ATOM 952 C C . CYS A 1 120 ? 3.191 28.75 21.375 1 68.25 120 CYS A C 1
ATOM 954 O O . CYS A 1 120 ? 2.645 29.672 21.984 1 68.25 120 CYS A O 1
ATOM 956 N N . ARG A 1 121 ? 4.477 28.719 21.422 1 64.44 121 ARG A N 1
ATOM 957 C CA . ARG A 1 121 ? 5.348 29.578 22.219 1 64.44 121 ARG A CA 1
ATOM 958 C C . ARG A 1 121 ? 5.465 30.969 21.594 1 64.44 121 ARG A C 1
ATOM 960 O O . ARG A 1 121 ? 5.523 31.969 22.312 1 64.44 121 ARG A O 1
ATOM 967 N N . ASP A 1 122 ? 5.633 31 20.375 1 59.38 122 ASP A N 1
ATOM 968 C CA . ASP A 1 122 ? 5.852 32.312 19.75 1 59.38 122 ASP A CA 1
ATOM 969 C C . ASP A 1 122 ? 4.547 33.094 19.656 1 59.38 122 ASP A C 1
ATOM 971 O O . ASP A 1 122 ? 4.543 34.25 19.25 1 59.38 122 ASP A O 1
ATOM 975 N N . GLY A 1 123 ? 3.623 32.875 20.547 1 56.97 123 GLY A N 1
ATOM 976 C CA . GLY A 1 123 ? 2.42 33.656 20.734 1 56.97 123 GLY A CA 1
ATOM 977 C C . GLY A 1 123 ? 1.682 33.969 19.438 1 56.97 123 GLY A C 1
ATOM 978 O O . GLY A 1 123 ? 0.791 34.812 19.406 1 56.97 123 GLY A O 1
ATOM 979 N N . LYS A 1 124 ? 2.189 33.875 18.328 1 53.16 124 LYS A N 1
ATOM 980 C CA . LYS A 1 124 ? 1.565 34.5 17.188 1 53.16 124 LYS A CA 1
ATOM 981 C C . LYS A 1 124 ? 0.185 33.938 16.906 1 53.16 124 LYS A C 1
ATOM 983 O O . LYS A 1 124 ? -0.72 34.625 16.469 1 53.16 124 LYS A O 1
ATOM 988 N N . ASP A 1 125 ? 0.012 32.719 16.5 1 46.91 125 ASP A N 1
ATOM 989 C CA . ASP A 1 125 ? -1.368 32.312 16.234 1 46.91 125 ASP A CA 1
ATOM 990 C C . ASP A 1 125 ? -2.133 32.094 17.531 1 46.91 125 ASP A C 1
ATOM 992 O O . ASP A 1 125 ? -1.691 31.297 18.375 1 46.91 125 ASP A O 1
ATOM 996 N N . GLY A 1 126 ? -2.787 33 18.219 1 41.12 126 GLY A N 1
ATOM 997 C CA . GLY A 1 126 ? -3.801 33.031 19.266 1 41.12 126 GLY A CA 1
ATOM 998 C C . GLY A 1 126 ? -4.551 31.703 19.406 1 41.12 126 GLY A C 1
ATOM 999 O O . GLY A 1 126 ? -5.496 31.609 20.188 1 41.12 126 GLY A O 1
ATOM 1000 N N . SER A 1 127 ? -4.949 31.172 18.297 1 42.16 127 SER A N 1
ATOM 1001 C CA . SER A 1 127 ? -5.895 30.062 18.484 1 42.16 127 SER A CA 1
ATOM 1002 C C . SER A 1 127 ? -5.32 28.984 19.391 1 42.16 127 SER A C 1
ATOM 1004 O O . SER A 1 127 ? -4.145 28.641 19.281 1 42.16 127 SER A O 1
ATOM 1006 N N . ASN A 1 128 ? -5.77 28.859 20.703 1 39.94 128 ASN A N 1
ATOM 1007 C CA . ASN A 1 128 ? -5.676 27.906 21.797 1 39.94 128 ASN A CA 1
ATOM 1008 C C . ASN A 1 128 ? -5.348 26.5 21.297 1 39.94 128 ASN A C 1
ATOM 1010 O O . ASN A 1 128 ? -5.215 25.578 22.094 1 39.94 128 ASN A O 1
ATOM 1014 N N . ALA A 1 129 ? -5.992 26.047 20.219 1 43.75 129 ALA A N 1
ATOM 1015 C CA . ALA A 1 129 ? -6.09 24.594 20.062 1 43.75 129 ALA A CA 1
ATOM 1016 C C . ALA A 1 129 ? -4.727 23.984 19.766 1 43.75 129 ALA A C 1
ATOM 1018 O O . ALA A 1 129 ? -4.312 23.906 18.609 1 43.75 129 ALA A O 1
ATOM 1019 N N . CYS A 1 130 ? -3.73 24.344 20.438 1 47.06 130 CYS A N 1
ATOM 1020 C CA . CYS A 1 130 ? -2.506 23.547 20.344 1 47.06 130 CYS A CA 1
ATOM 1021 C C . CYS A 1 130 ? -2.812 22.062 20.391 1 47.06 130 CYS A C 1
ATOM 1023 O O . CYS A 1 130 ? -2.76 21.453 21.469 1 47.06 130 CYS A O 1
ATOM 1025 N N . HIS A 1 131 ? -3.971 21.641 19.812 1 44.62 131 HIS A N 1
ATOM 1026 C CA . HIS A 1 131 ? -4.34 20.234 19.875 1 44.62 131 HIS A CA 1
ATOM 1027 C C . HIS A 1 131 ? -3.211 19.344 19.344 1 44.62 131 HIS A C 1
ATOM 1029 O O . HIS A 1 131 ? -2.691 19.578 18.25 1 44.62 131 HIS A O 1
ATOM 1035 N N . GLY A 1 132 ? -2.383 18.938 20.234 1 42.34 132 GLY A N 1
ATOM 1036 C CA . GLY A 1 132 ? -1.381 17.906 19.969 1 42.34 132 GLY A CA 1
ATOM 1037 C C . GLY A 1 132 ? -1.818 16.891 18.938 1 42.34 132 GLY A C 1
ATOM 1038 O O . GLY A 1 132 ? -3.016 16.703 18.703 1 42.34 132 GLY A O 1
ATOM 1039 N N . PHE A 1 133 ? -1.151 16.875 17.844 1 46.56 133 PHE A N 1
ATOM 1040 C CA . PHE A 1 133 ? -1.332 15.758 16.922 1 46.56 133 PHE A CA 1
ATOM 1041 C C . PHE A 1 133 ? -1.619 14.469 17.688 1 46.56 133 PHE A C 1
ATOM 1043 O O . PHE A 1 133 ? -0.773 13.984 18.438 1 46.56 133 PHE A O 1
ATOM 1050 N N . THR A 1 134 ? -2.879 14.219 18.328 1 47.62 134 THR A N 1
ATOM 1051 C CA . THR A 1 134 ? -3.156 12.938 18.969 1 47.62 134 THR A CA 1
ATOM 1052 C C . THR A 1 134 ? -3.299 11.836 17.922 1 47.62 134 THR A C 1
ATOM 1054 O O . THR A 1 134 ? -4.074 11.969 16.969 1 47.62 134 THR A O 1
ATOM 1057 N N . PRO A 1 135 ? -2.365 11.078 17.812 1 47.47 135 PRO A N 1
ATOM 1058 C CA . PRO A 1 135 ? -2.572 9.922 16.938 1 47.47 135 PRO A CA 1
ATOM 1059 C C . PRO A 1 135 ? -3.914 9.234 17.172 1 47.47 135 PRO A C 1
ATOM 1061 O O . PRO A 1 135 ? -4.32 9.055 18.328 1 47.47 135 PRO A O 1
ATOM 1064 N N . LEU A 1 136 ? -4.91 9.5 16.453 1 46.69 136 LEU A N 1
ATOM 1065 C CA . LEU A 1 136 ? -6.133 8.719 16.547 1 46.69 136 LEU A CA 1
ATOM 1066 C C . LEU A 1 136 ? -5.816 7.242 16.781 1 46.69 136 LEU A C 1
ATOM 1068 O O . LEU A 1 136 ? -6.57 6.371 16.344 1 46.69 136 LEU A O 1
ATOM 1072 N N . LEU A 1 137 ? -4.637 6.773 16.969 1 45.72 137 LEU A N 1
ATOM 1073 C CA . LEU A 1 137 ? -4.609 5.332 17.188 1 45.72 137 LEU A CA 1
ATOM 1074 C C . LEU A 1 137 ? -5.617 4.914 18.25 1 45.72 137 LEU A C 1
ATOM 1076 O O . LEU A 1 137 ? -5.285 4.871 19.438 1 45.72 137 LEU A O 1
ATOM 1080 N N . GLN A 1 138 ? -6.777 5.477 18.375 1 40.72 138 GLN A N 1
ATOM 1081 C CA . GLN A 1 138 ? -7.684 5.105 19.453 1 40.72 138 GLN A CA 1
ATOM 1082 C C . GLN A 1 138 ? -7.797 3.59 19.578 1 40.72 138 GLN A C 1
ATOM 1084 O O . GLN A 1 138 ? -7.828 2.879 18.578 1 40.72 138 GLN A O 1
ATOM 1089 N N . LYS A 1 139 ? -7.363 2.904 20.766 1 36.62 139 LYS A N 1
ATOM 1090 C CA . LYS A 1 139 ? -7.934 1.641 21.219 1 36.62 139 LYS A CA 1
ATOM 1091 C C . LYS A 1 139 ? -9.422 1.566 20.906 1 36.62 139 LYS A C 1
ATOM 1093 O O . LYS A 1 139 ? -10.211 2.375 21.391 1 36.62 139 LYS A O 1
ATOM 1098 N N . ALA A 1 140 ? -9.852 1.259 19.781 1 32.69 140 ALA A N 1
ATOM 1099 C CA . ALA A 1 140 ? -11.273 0.92 19.828 1 32.69 140 ALA A CA 1
ATOM 1100 C C . ALA A 1 140 ? -11.578 -0.013 20.984 1 32.69 140 ALA A C 1
ATOM 1102 O O . ALA A 1 140 ? -11.172 -1.177 20.984 1 32.69 140 ALA A O 1
ATOM 1103 N N . ARG A 1 141 ? -11.641 0.422 22.172 1 22.55 141 ARG A N 1
ATOM 1104 C CA . ARG A 1 141 ? -12.266 -0.289 23.281 1 22.55 141 ARG A CA 1
ATOM 1105 C C . ARG A 1 141 ? -13.664 -0.76 22.922 1 22.55 141 ARG A C 1
ATOM 1107 O O . ARG A 1 141 ? -14.539 0.055 22.609 1 22.55 141 ARG A O 1
ATOM 1114 N N . VAL A 1 142 ? -13.703 -1.743 22 1 26.92 142 VAL A N 1
ATOM 1115 C CA . VAL A 1 142 ? -14.984 -2.375 22.312 1 26.92 142 VAL A CA 1
ATOM 1116 C C . VAL A 1 142 ? -14.914 -3.021 23.688 1 26.92 142 VAL A C 1
ATOM 1118 O O . VAL A 1 142 ? -13.945 -3.709 24.016 1 26.92 142 VAL A O 1
ATOM 1121 N N . MET B 1 1 ? -39.562 -10.633 -1.999 1 24.42 1 MET B N 1
ATOM 1122 C CA . MET B 1 1 ? -38.562 -9.977 -1.147 1 24.42 1 MET B CA 1
ATOM 1123 C C . MET B 1 1 ? -37.156 -10.273 -1.631 1 24.42 1 MET B C 1
ATOM 1125 O O . MET B 1 1 ? -36.688 -11.414 -1.564 1 24.42 1 MET B O 1
ATOM 1129 N N . GLY B 1 2 ? -36.75 -9.75 -2.77 1 26.05 2 GLY B N 1
ATOM 1130 C CA . GLY B 1 2 ? -35.656 -10.102 -3.639 1 26.05 2 GLY B CA 1
ATOM 1131 C C . GLY B 1 2 ? -34.281 -9.812 -3.021 1 26.05 2 GLY B C 1
ATOM 1132 O O . GLY B 1 2 ? -34.062 -8.711 -2.529 1 26.05 2 GLY B O 1
ATOM 1133 N N . ILE B 1 3 ? -33.656 -10.805 -2.43 1 26.73 3 ILE B N 1
ATOM 1134 C CA . ILE B 1 3 ? -32.344 -10.789 -1.836 1 26.73 3 ILE B CA 1
ATOM 1135 C C . ILE B 1 3 ? -31.328 -10.18 -2.82 1 26.73 3 ILE B C 1
ATOM 1137 O O . ILE B 1 3 ? -31.266 -10.594 -3.98 1 26.73 3 ILE B O 1
ATOM 1141 N N . GLY B 1 4 ? -31.25 -8.844 -2.842 1 27.33 4 GLY B N 1
ATOM 1142 C CA . GLY B 1 4 ? -30.25 -8.125 -3.617 1 27.33 4 GLY B CA 1
ATOM 1143 C C . GLY B 1 4 ? -28.891 -8.781 -3.584 1 27.33 4 GLY B C 1
ATOM 1144 O O . GLY B 1 4 ? -28.281 -8.914 -2.518 1 27.33 4 GLY B O 1
ATOM 1145 N N . GLY B 1 5 ? -28.625 -9.82 -4.363 1 26.31 5 GLY B N 1
ATOM 1146 C CA . GLY B 1 5 ? -27.375 -10.516 -4.598 1 26.31 5 GLY B CA 1
ATOM 1147 C C . GLY B 1 5 ? -26.188 -9.578 -4.77 1 26.31 5 GLY B C 1
ATOM 1148 O O . GLY B 1 5 ? -26.203 -8.703 -5.633 1 26.31 5 GLY B O 1
ATOM 1149 N N . GLY B 1 6 ? -25.656 -9.047 -3.746 1 31.52 6 GLY B N 1
ATOM 1150 C CA . GLY B 1 6 ? -24.422 -8.273 -3.816 1 31.52 6 GLY B CA 1
ATOM 1151 C C . GLY B 1 6 ? -23.438 -8.812 -4.828 1 31.52 6 GLY B C 1
ATOM 1152 O O . GLY B 1 6 ? -23.141 -10.016 -4.836 1 31.52 6 GLY B O 1
ATOM 1153 N N . ARG B 1 7 ? -23.469 -8.375 -6.051 1 32.5 7 ARG B N 1
ATOM 1154 C CA . ARG B 1 7 ? -22.578 -8.703 -7.148 1 32.5 7 ARG B CA 1
ATOM 1155 C C . ARG B 1 7 ? -21.125 -8.789 -6.664 1 32.5 7 ARG B C 1
ATOM 1157 O O . ARG B 1 7 ? -20.609 -7.844 -6.066 1 32.5 7 ARG B O 1
ATOM 1164 N N . ARG B 1 8 ? -20.688 -9.953 -6.363 1 33.62 8 ARG B N 1
ATOM 1165 C CA . ARG B 1 8 ? -19.266 -10.281 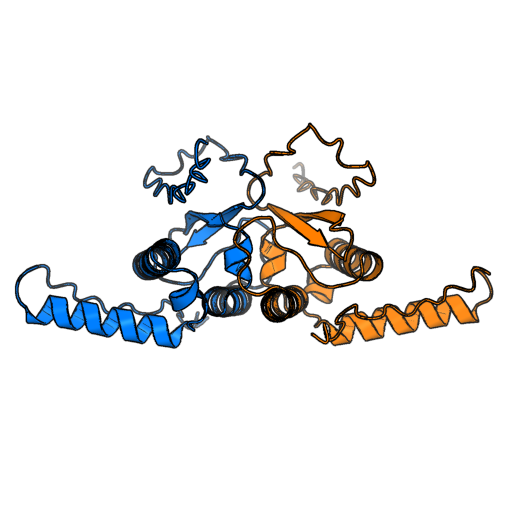-6.207 1 33.62 8 ARG B CA 1
ATOM 1166 C C . ARG B 1 8 ? -18.453 -9.711 -7.355 1 33.62 8 ARG B C 1
ATOM 1168 O O . ARG B 1 8 ? -18.562 -10.156 -8.5 1 33.62 8 ARG B O 1
ATOM 1175 N N . SER B 1 9 ? -18.25 -8.445 -7.504 1 33.69 9 SER B N 1
ATOM 1176 C CA . SER B 1 9 ? -17.359 -7.949 -8.547 1 33.69 9 SER B CA 1
ATOM 1177 C C . SER B 1 9 ? -16.109 -8.812 -8.664 1 33.69 9 SER B C 1
ATOM 1179 O O . SER B 1 9 ? -15.367 -8.984 -7.688 1 33.69 9 SER B O 1
ATOM 1181 N N . GLU B 1 10 ? -16.125 -9.789 -9.469 1 36.25 10 GLU B N 1
ATOM 1182 C CA . GLU B 1 10 ? -14.969 -10.586 -9.867 1 36.25 10 GLU B CA 1
ATOM 1183 C C . GLU B 1 10 ? -13.75 -9.703 -10.133 1 36.25 10 GLU B C 1
ATOM 1185 O O . GLU B 1 10 ? -13.836 -8.734 -10.891 1 36.25 10 GLU B O 1
ATOM 1190 N N . LEU B 1 11 ? -12.977 -9.508 -9.18 1 44.41 11 LEU B N 1
ATOM 1191 C CA . LEU B 1 11 ? -11.672 -8.93 -9.445 1 44.41 11 LEU B CA 1
ATOM 1192 C C . LEU B 1 11 ? -11.133 -9.391 -10.797 1 44.41 11 LEU B C 1
ATOM 1194 O O . LEU B 1 11 ? -11.008 -10.594 -11.039 1 44.41 11 LEU B O 1
ATOM 1198 N N . SER B 1 12 ? -11.602 -8.859 -11.875 1 39.34 12 SER B N 1
ATOM 1199 C CA . SER B 1 12 ? -10.953 -9.172 -13.148 1 39.34 12 SER B CA 1
ATOM 1200 C C . SER B 1 12 ? -9.445 -9.016 -13.055 1 39.34 12 SER B C 1
ATOM 1202 O O . SER B 1 12 ? -8.938 -7.891 -12.961 1 39.34 12 SER B O 1
ATOM 1204 N N . LEU B 1 13 ? -8.781 -9.867 -12.352 1 45.69 13 LEU B N 1
ATOM 1205 C CA . LEU B 1 13 ? -7.336 -9.961 -12.492 1 45.69 13 LEU B CA 1
ATOM 1206 C C . LEU B 1 13 ? -6.934 -10 -13.961 1 45.69 13 LEU B C 1
ATOM 1208 O O . LEU B 1 13 ? -7.004 -11.047 -14.609 1 45.69 13 LEU B O 1
ATOM 1212 N N . THR B 1 14 ? -7.41 -9.078 -14.719 1 40.72 14 THR B N 1
ATOM 1213 C CA . THR B 1 14 ? -7.086 -9.102 -16.141 1 40.72 14 THR B CA 1
ATOM 1214 C C . THR B 1 14 ? -5.582 -9.258 -16.359 1 40.72 14 THR B C 1
ATOM 1216 O O . THR B 1 14 ? -4.797 -8.445 -15.859 1 40.72 14 THR B O 1
ATOM 1219 N N . ASP B 1 15 ? -5.137 -10.406 -16.422 1 37.53 15 ASP B N 1
ATOM 1220 C CA . ASP B 1 15 ? -3.822 -10.727 -16.969 1 37.53 15 ASP B CA 1
ATOM 1221 C C . ASP B 1 15 ? -3.631 -10.086 -18.344 1 37.53 15 ASP B C 1
ATOM 1223 O O . ASP B 1 15 ? -4.297 -10.469 -19.312 1 37.53 15 ASP B O 1
ATOM 1227 N N . SER B 1 16 ? -3.648 -8.859 -18.484 1 38.53 16 SER B N 1
ATOM 1228 C CA . SER B 1 16 ? -3.4 -8.445 -19.859 1 38.53 16 SER B CA 1
ATOM 1229 C C . SER B 1 16 ? -2.051 -8.953 -20.359 1 38.53 16 SER B C 1
ATOM 1231 O O . SER B 1 16 ? -1.003 -8.469 -19.922 1 38.53 16 SER B O 1
ATOM 1233 N N . ASP B 1 17 ? -1.818 -10.148 -20.5 1 37.16 17 ASP B N 1
ATOM 1234 C CA . ASP B 1 17 ? -0.682 -10.625 -21.281 1 37.16 17 ASP B CA 1
ATOM 1235 C C . ASP B 1 17 ? -0.434 -9.727 -22.5 1 37.16 17 ASP B C 1
ATOM 1237 O O . ASP B 1 17 ? 0.332 -10.086 -23.391 1 37.16 17 ASP B O 1
ATOM 1241 N N . SER B 1 18 ? -1.346 -8.977 -22.938 1 41 18 SER B N 1
ATOM 1242 C CA . SER B 1 18 ? -1.028 -8.266 -24.172 1 41 18 SER B CA 1
ATOM 1243 C C . SER B 1 18 ? 0.088 -7.25 -23.953 1 41 18 SER B C 1
ATOM 1245 O O . SER B 1 18 ? 0.168 -6.625 -22.891 1 41 18 SER B O 1
ATOM 1247 N N . GLU B 1 19 ? 1.185 -7.398 -24.688 1 42.47 19 GLU B N 1
ATOM 1248 C CA . GLU B 1 19 ? 2.254 -6.414 -24.781 1 42.47 19 GLU B CA 1
ATOM 1249 C C . GLU B 1 19 ? 1.712 -4.992 -24.641 1 42.47 19 GLU B C 1
ATOM 1251 O O . GLU B 1 19 ? 0.7 -4.645 -25.25 1 42.47 19 GLU B O 1
ATOM 1256 N N . PRO B 1 20 ? 2.045 -4.398 -23.562 1 43.38 20 PRO B N 1
ATOM 1257 C CA . PRO B 1 20 ? 1.625 -2.994 -23.625 1 43.38 20 PRO B CA 1
ATOM 1258 C C . PRO B 1 20 ? 1.853 -2.365 -25 1 43.38 20 PRO B C 1
ATOM 1260 O O . PRO B 1 20 ? 2.871 -2.631 -25.641 1 43.38 20 PRO B O 1
ATOM 1263 N N . GLU B 1 21 ? 1.012 -2.346 -25.844 1 41.84 21 GLU B N 1
ATOM 1264 C CA . GLU B 1 21 ? 1.305 -1.501 -27 1 41.84 21 GLU B CA 1
ATOM 1265 C C . GLU B 1 21 ? 1.962 -0.192 -26.578 1 41.84 21 GLU B C 1
ATOM 1267 O O . GLU B 1 21 ? 1.557 0.416 -25.578 1 41.84 21 GLU B O 1
ATOM 1272 N N . PRO B 1 22 ? 3.217 0.067 -27.125 1 42.41 22 PRO B N 1
ATOM 1273 C CA . PRO B 1 22 ? 3.947 1.277 -26.734 1 42.41 22 PRO B CA 1
ATOM 1274 C C . PRO B 1 22 ? 3.02 2.438 -26.375 1 42.41 22 PRO B C 1
ATOM 1276 O O . PRO B 1 22 ? 3.326 3.223 -25.484 1 42.41 22 PRO B O 1
ATOM 1279 N N . GLY B 1 23 ? 2.283 2.951 -27.359 1 41.19 23 GLY B N 1
ATOM 1280 C CA . GLY B 1 23 ? 1.529 4.191 -27.422 1 41.19 23 GLY B CA 1
ATOM 1281 C C . GLY B 1 23 ? 0.434 4.289 -26.391 1 41.19 23 GLY B C 1
ATOM 1282 O O . GLY B 1 23 ? -0.258 5.305 -26.297 1 41.19 23 GLY B O 1
ATOM 1283 N N . LEU B 1 24 ? -0.321 3.225 -26.188 1 41.09 24 LEU B N 1
ATOM 1284 C CA . LEU B 1 24 ? -1.438 3.471 -25.281 1 41.09 24 LEU B CA 1
ATOM 1285 C C . LEU B 1 24 ? -0.938 3.844 -23.891 1 41.09 24 LEU B C 1
ATOM 1287 O O . LEU B 1 24 ? -0.43 2.99 -23.172 1 41.09 24 LEU B O 1
ATOM 1291 N N . SER B 1 25 ? -0.001 4.699 -23.781 1 43.59 25 SER B N 1
ATOM 1292 C CA . SER B 1 25 ? 0.308 5.379 -22.531 1 43.59 25 SER B CA 1
ATOM 1293 C C . SER B 1 25 ? -0.774 5.125 -21.484 1 43.59 25 SER B C 1
ATOM 1295 O O . SER B 1 25 ? -1.896 5.617 -21.625 1 43.59 25 SER B O 1
ATOM 1297 N N . ASN B 1 26 ? -1.076 3.932 -21.25 1 46.44 26 ASN B N 1
ATOM 1298 C CA . ASN B 1 26 ? -2.117 3.312 -20.438 1 46.44 26 ASN B CA 1
ATOM 1299 C C . ASN B 1 26 ? -2.445 4.156 -19.203 1 46.44 26 ASN B C 1
ATOM 1301 O O . ASN B 1 26 ? -1.869 3.951 -18.141 1 46.44 26 ASN B O 1
ATOM 1305 N N . ASN B 1 27 ? -2.318 5.297 -19.469 1 52.97 27 ASN B N 1
ATOM 1306 C CA . ASN B 1 27 ? -3.016 6.16 -18.531 1 52.97 27 ASN B CA 1
ATOM 1307 C C . ASN B 1 27 ? -4.375 5.582 -18.141 1 52.97 27 ASN B C 1
ATOM 1309 O O . ASN B 1 27 ? -5.414 6.145 -18.469 1 52.97 27 ASN B O 1
ATOM 1313 N N . ARG B 1 28 ? -4.473 4.195 -18.141 1 71.38 28 ARG B N 1
ATOM 1314 C CA . ARG B 1 28 ? -5.758 3.596 -17.797 1 71.38 28 ARG B CA 1
ATOM 1315 C C . ARG B 1 28 ? -6.195 4.02 -16.391 1 71.38 28 ARG B C 1
ATOM 1317 O O . ARG B 1 28 ? -5.406 3.961 -15.453 1 71.38 28 ARG B O 1
ATOM 1324 N N . ARG B 1 29 ? -7.086 4.77 -16.562 1 84.69 29 ARG B N 1
ATOM 1325 C CA . ARG B 1 29 ? -7.742 5.176 -15.32 1 84.69 29 ARG B CA 1
ATOM 1326 C C . ARG B 1 29 ? -8.273 3.963 -14.562 1 84.69 29 ARG B C 1
ATOM 1328 O O . ARG B 1 29 ? -8.648 2.961 -15.172 1 84.69 29 ARG B O 1
ATOM 1335 N N . ILE B 1 30 ? -7.922 3.961 -13.414 1 86.88 30 ILE B N 1
ATOM 1336 C CA . ILE B 1 30 ? -8.305 2.891 -12.5 1 86.88 30 ILE B CA 1
ATOM 1337 C C . ILE B 1 30 ? -9.422 3.371 -11.578 1 86.88 30 ILE B C 1
ATOM 1339 O O . ILE B 1 30 ? -9.398 4.508 -11.102 1 86.88 30 ILE B O 1
ATOM 1343 N N . PRO B 1 31 ? -10.461 2.564 -11.516 1 86.12 31 PRO B N 1
ATOM 1344 C CA . PRO B 1 31 ? -11.523 2.957 -10.586 1 86.12 31 PRO B CA 1
ATOM 1345 C C . PRO B 1 31 ? -11.016 3.152 -9.156 1 86.12 31 PRO B C 1
ATOM 1347 O O . PRO B 1 31 ? -10 2.561 -8.773 1 86.12 31 PRO B O 1
ATOM 1350 N N . SER B 1 32 ? -11.766 3.9 -8.492 1 84.56 32 SER B N 1
ATOM 1351 C CA . SER B 1 32 ? -11.453 4.047 -7.078 1 84.56 32 SER B CA 1
ATOM 1352 C C . SER B 1 32 ? -11.539 2.709 -6.352 1 84.56 32 SER B C 1
ATOM 1354 O O . SER B 1 32 ? -12.367 1.862 -6.691 1 84.56 32 SER B O 1
ATOM 1356 N N . GLY B 1 33 ? -10.742 2.465 -5.348 1 89.81 33 GLY B N 1
ATOM 1357 C CA . GLY B 1 33 ? -10.703 1.23 -4.582 1 89.81 33 GLY B CA 1
ATOM 1358 C C . GLY B 1 33 ? -9.773 0.19 -5.172 1 89.81 33 GLY B C 1
ATOM 1359 O O . GLY B 1 33 ? -9.625 -0.904 -4.621 1 89.81 33 GLY B O 1
ATOM 1360 N N . TYR B 1 34 ? -9.203 0.643 -6.266 1 91.44 34 TYR B N 1
ATOM 1361 C CA . TYR B 1 34 ? -8.25 -0.245 -6.922 1 91.44 34 TYR B CA 1
ATOM 1362 C C . TYR B 1 34 ? -6.953 0.489 -7.238 1 91.44 34 TYR B C 1
ATOM 1364 O O . TYR B 1 34 ? -6.918 1.722 -7.246 1 91.44 34 TYR B O 1
ATOM 1372 N N . LEU B 1 35 ? -5.949 -0.275 -7.523 1 92 35 LEU B N 1
ATOM 1373 C CA . LEU B 1 35 ? -4.68 0.302 -7.949 1 92 35 LEU B CA 1
ATOM 1374 C C . LEU B 1 35 ? -3.93 -0.654 -8.875 1 92 35 LEU B C 1
ATOM 1376 O O . LEU B 1 35 ? -4.18 -1.861 -8.859 1 92 35 LEU B O 1
ATOM 1380 N N . ALA B 1 36 ? -3.064 -0.056 -9.617 1 92.5 36 ALA B N 1
ATOM 1381 C CA . ALA B 1 36 ? -2.182 -0.854 -10.469 1 92.5 36 ALA B CA 1
ATOM 1382 C C . ALA B 1 36 ? -0.862 -1.148 -9.758 1 92.5 36 ALA B C 1
ATOM 1384 O O . ALA B 1 36 ? -0.306 -0.281 -9.078 1 92.5 36 ALA B O 1
ATOM 1385 N N . VAL B 1 37 ? -0.43 -2.404 -9.906 1 94.81 37 VAL B N 1
ATOM 1386 C CA . VAL B 1 37 ? 0.901 -2.801 -9.461 1 94.81 37 VAL B CA 1
ATOM 1387 C C . VAL B 1 37 ? 1.612 -3.568 -10.57 1 94.81 37 VAL B C 1
ATOM 1389 O O . VAL B 1 37 ? 0.968 -4.09 -11.484 1 94.81 37 VAL B O 1
ATOM 1392 N N . TYR B 1 38 ? 2.906 -3.533 -10.438 1 92.75 38 TYR B N 1
ATOM 1393 C CA . TYR B 1 38 ? 3.746 -4.246 -11.391 1 92.75 38 TYR B CA 1
ATOM 1394 C C . TYR B 1 38 ? 4.57 -5.324 -10.695 1 92.75 38 TYR B C 1
ATOM 1396 O O . TYR B 1 38 ? 5.047 -5.125 -9.578 1 92.75 38 TYR B O 1
ATOM 1404 N N . VAL B 1 39 ? 4.746 -6.441 -11.383 1 94.19 39 VAL B N 1
ATOM 1405 C CA . VAL B 1 39 ? 5.344 -7.594 -10.719 1 94.19 39 VAL B CA 1
ATOM 1406 C C . VAL B 1 39 ? 6.445 -8.188 -11.594 1 94.19 39 VAL B C 1
ATOM 1408 O O . VAL B 1 39 ? 6.266 -8.352 -12.797 1 94.19 39 VAL B O 1
ATOM 1411 N N . GLY B 1 40 ? 7.586 -8.477 -10.898 1 89.38 40 GLY B N 1
ATOM 1412 C CA . GLY B 1 40 ? 8.656 -9.203 -11.562 1 89.38 40 GLY B CA 1
ATOM 1413 C C . GLY B 1 40 ? 9.523 -8.32 -12.438 1 89.38 40 GLY B C 1
ATOM 1414 O O . GLY B 1 40 ? 9.289 -7.113 -12.547 1 89.38 40 GLY B O 1
ATOM 1415 N N . PRO B 1 41 ? 10.539 -8.945 -13.008 1 86 41 PRO B N 1
ATOM 1416 C CA . PRO B 1 41 ? 11.477 -8.195 -13.852 1 86 41 PRO B CA 1
ATOM 1417 C C . PRO B 1 41 ? 10.812 -7.633 -15.109 1 86 41 PRO B C 1
ATOM 1419 O O . PRO B 1 41 ? 11.242 -6.598 -15.625 1 86 41 PRO B O 1
ATOM 1422 N N . GLN B 1 42 ? 9.805 -8.344 -15.547 1 87.75 42 GLN B N 1
ATOM 1423 C CA . GLN B 1 42 ? 9.117 -7.887 -16.75 1 87.75 42 GLN B CA 1
ATOM 1424 C C . GLN B 1 42 ? 8.055 -6.848 -16.422 1 87.75 42 GLN B C 1
ATOM 1426 O O . GLN B 1 42 ? 7.426 -6.281 -17.312 1 87.75 42 GLN B O 1
ATOM 1431 N N . ARG B 1 43 ? 7.832 -6.57 -15.172 1 90.31 43 ARG B N 1
ATOM 1432 C CA . ARG B 1 43 ? 6.883 -5.57 -14.688 1 90.31 43 ARG B CA 1
ATOM 1433 C C . ARG B 1 43 ? 5.48 -5.852 -15.211 1 90.31 43 ARG B C 1
ATOM 1435 O O . ARG B 1 43 ? 4.805 -4.949 -15.711 1 90.31 43 ARG B O 1
ATOM 1442 N N . LYS B 1 44 ? 5.098 -7.117 -15.117 1 92.81 44 LYS B N 1
ATOM 1443 C CA . LYS B 1 44 ? 3.717 -7.438 -15.469 1 92.81 44 LYS B CA 1
ATOM 1444 C C . LYS B 1 44 ? 2.732 -6.621 -14.633 1 92.81 44 LYS B C 1
ATOM 1446 O O . LYS B 1 44 ? 2.867 -6.539 -13.414 1 92.81 44 LYS B O 1
ATOM 1451 N N . ARG B 1 45 ? 1.732 -5.98 -15.32 1 93.19 45 ARG B N 1
ATOM 1452 C CA . ARG B 1 45 ? 0.797 -5.074 -14.664 1 93.19 45 ARG B CA 1
ATOM 1453 C C . ARG B 1 45 ? -0.409 -5.832 -14.117 1 93.19 45 ARG B C 1
ATOM 1455 O O . ARG B 1 45 ? -0.998 -6.656 -14.82 1 93.19 45 ARG B O 1
ATOM 1462 N N . PHE B 1 46 ? -0.819 -5.582 -12.883 1 93.88 46 PHE B N 1
ATOM 1463 C CA . PHE B 1 46 ? -2.025 -6.09 -12.234 1 93.88 46 PHE B CA 1
ATOM 1464 C C . PHE B 1 46 ? -2.832 -4.949 -11.625 1 93.88 46 PHE B C 1
ATOM 1466 O O . PHE B 1 46 ? -2.264 -3.977 -11.125 1 93.88 46 PHE B O 1
ATOM 1473 N N . VAL B 1 47 ? -4.125 -5.082 -11.75 1 93.25 47 VAL B N 1
ATOM 1474 C CA . VAL B 1 47 ? -5.02 -4.18 -11.031 1 93.25 47 VAL B CA 1
ATOM 1475 C C . VAL B 1 47 ? -5.664 -4.922 -9.859 1 93.25 47 VAL B C 1
ATOM 1477 O O . VAL B 1 47 ? -6.371 -5.91 -10.062 1 93.25 47 VAL B O 1
ATOM 1480 N N . ILE B 1 48 ? -5.395 -4.398 -8.617 1 94.69 48 ILE B N 1
ATOM 1481 C CA . ILE B 1 48 ? -5.84 -5.121 -7.434 1 94.69 48 ILE B CA 1
ATOM 1482 C C . ILE B 1 48 ? -6.633 -4.18 -6.527 1 94.69 48 ILE B C 1
ATOM 1484 O O . ILE B 1 48 ? -6.477 -2.959 -6.602 1 94.69 48 ILE B O 1
ATOM 1488 N N . PRO B 1 49 ? -7.539 -4.766 -5.695 1 92.75 49 PRO B N 1
ATOM 1489 C CA . PRO B 1 49 ? -8.18 -3.91 -4.695 1 92.75 49 PRO B CA 1
ATOM 1490 C C . PRO B 1 49 ? -7.172 -3.225 -3.773 1 92.75 49 PRO B C 1
ATOM 1492 O O . PRO B 1 49 ? -6.238 -3.865 -3.289 1 92.75 49 PRO B O 1
ATOM 1495 N N . THR B 1 50 ? -7.375 -1.983 -3.498 1 93.56 50 THR B N 1
ATOM 1496 C CA . THR B 1 50 ? -6.473 -1.204 -2.656 1 93.56 50 THR B CA 1
ATOM 1497 C C . THR B 1 50 ? -6.418 -1.781 -1.245 1 93.56 50 THR B C 1
ATOM 1499 O O . THR B 1 50 ? -5.371 -1.75 -0.597 1 93.56 50 THR B O 1
ATOM 1502 N N . ARG B 1 51 ? -7.484 -2.352 -0.782 1 92.69 51 ARG B N 1
ATOM 1503 C CA . ARG B 1 51 ? -7.566 -2.84 0.591 1 92.69 51 ARG B CA 1
ATOM 1504 C C . ARG B 1 51 ? -6.633 -4.023 0.808 1 92.69 51 ARG B C 1
ATOM 1506 O O . ARG B 1 51 ? -6.305 -4.363 1.946 1 92.69 51 ARG B O 1
ATOM 1513 N N . PHE B 1 52 ? -6.145 -4.668 -0.242 1 94.69 52 PHE B N 1
ATOM 1514 C CA . PHE B 1 52 ? -5.207 -5.77 -0.085 1 94.69 52 PHE B CA 1
ATOM 1515 C C . PHE B 1 52 ? -3.891 -5.281 0.512 1 94.69 52 PHE B C 1
ATOM 1517 O O . PHE B 1 52 ? -3.172 -6.047 1.155 1 94.69 52 PHE B O 1
ATOM 1524 N N . LEU B 1 53 ? -3.561 -4.027 0.379 1 96.06 53 LEU B N 1
ATOM 1525 C CA . LEU B 1 53 ? -2.248 -3.502 0.734 1 96.06 53 LEU B CA 1
ATOM 1526 C C . LEU B 1 53 ? -2.037 -3.537 2.244 1 96.06 53 LEU B C 1
ATOM 1528 O O . LEU B 1 53 ? -0.905 -3.432 2.721 1 96.06 53 LEU B O 1
ATOM 1532 N N . LYS B 1 54 ? -3.129 -3.66 2.939 1 95.62 54 LYS B N 1
ATOM 1533 C CA . LYS B 1 54 ? -2.979 -3.699 4.391 1 95.62 54 LYS B CA 1
ATOM 1534 C C . LYS B 1 54 ? -2.779 -5.129 4.887 1 95.62 54 LYS B C 1
ATOM 1536 O O . LYS B 1 54 ? -2.566 -5.355 6.078 1 95.62 54 LYS B O 1
ATOM 1541 N N . LEU B 1 55 ? -2.934 -6.094 4.043 1 95.75 55 LEU B N 1
ATOM 1542 C CA . LEU B 1 55 ? -2.762 -7.492 4.418 1 95.75 55 LEU B CA 1
ATOM 1543 C C . LEU B 1 55 ? -1.287 -7.828 4.605 1 95.75 55 LEU B C 1
ATOM 1545 O O . LEU B 1 55 ? -0.427 -7.277 3.916 1 95.75 55 LEU B O 1
ATOM 1549 N N . PRO B 1 56 ? -1.001 -8.828 5.5 1 96.38 56 PRO B N 1
ATOM 1550 C CA . PRO B 1 56 ? 0.377 -9.141 5.883 1 96.38 56 PRO B CA 1
ATOM 1551 C C . PRO B 1 56 ? 1.271 -9.438 4.68 1 96.38 56 PRO B C 1
ATOM 1553 O O . PRO B 1 56 ? 2.416 -8.984 4.629 1 96.38 56 PRO B O 1
ATOM 1556 N N . ILE B 1 57 ? 0.832 -10.156 3.738 1 97.69 57 ILE B N 1
ATOM 1557 C CA . ILE B 1 57 ? 1.668 -10.531 2.604 1 97.69 57 ILE B CA 1
ATOM 1558 C C . ILE B 1 57 ? 2.051 -9.289 1.809 1 97.69 57 ILE B C 1
ATOM 1560 O O . ILE B 1 57 ? 3.184 -9.172 1.337 1 97.69 57 ILE B O 1
ATOM 1564 N N . PHE B 1 58 ? 1.19 -8.328 1.628 1 97.5 58 PHE B N 1
ATOM 1565 C CA . PHE B 1 58 ? 1.478 -7.137 0.834 1 97.5 58 PHE B CA 1
ATOM 1566 C C . PHE B 1 58 ? 2.355 -6.164 1.614 1 97.5 58 PHE B C 1
ATOM 1568 O O . PHE B 1 58 ? 3.197 -5.477 1.032 1 97.5 58 PHE B O 1
ATOM 1575 N N . ILE B 1 59 ? 2.135 -6.121 2.896 1 97.31 59 ILE B N 1
ATOM 1576 C CA . ILE B 1 59 ? 3.041 -5.328 3.721 1 97.31 59 ILE B CA 1
ATOM 1577 C C . ILE B 1 59 ? 4.473 -5.824 3.539 1 97.31 59 ILE B C 1
ATOM 1579 O O . ILE B 1 59 ? 5.398 -5.023 3.371 1 97.31 59 ILE B O 1
ATOM 1583 N N . SER B 1 60 ? 4.629 -7.102 3.596 1 97.38 60 SER B N 1
ATOM 1584 C CA . SER B 1 60 ? 5.953 -7.68 3.396 1 97.38 60 SER B CA 1
ATOM 1585 C C . SER B 1 60 ? 6.508 -7.336 2.016 1 97.38 60 SER B C 1
ATOM 1587 O O . SER B 1 60 ? 7.688 -7.008 1.878 1 97.38 60 SER B O 1
ATOM 1589 N N . LEU B 1 61 ? 5.707 -7.426 1.022 1 97 61 LEU B N 1
ATOM 1590 C CA . LEU B 1 61 ? 6.141 -7.141 -0.341 1 97 61 LEU B CA 1
ATOM 1591 C C . LEU B 1 61 ? 6.492 -5.664 -0.502 1 97 61 LEU B C 1
ATOM 1593 O O . LEU B 1 61 ? 7.441 -5.324 -1.21 1 97 61 LEU B O 1
ATOM 1597 N N . LEU B 1 62 ? 5.742 -4.812 0.15 1 96.25 62 LEU B N 1
ATOM 1598 C CA . LEU B 1 62 ? 6.023 -3.381 0.111 1 96.25 62 LEU B CA 1
ATOM 1599 C C . LEU B 1 62 ? 7.375 -3.074 0.749 1 96.25 62 LEU B C 1
ATOM 1601 O O . LEU B 1 62 ? 8.164 -2.299 0.202 1 96.25 62 LEU B O 1
ATOM 1605 N N . LYS B 1 63 ? 7.617 -3.695 1.901 1 95.75 63 LYS B N 1
ATOM 1606 C CA . LYS B 1 63 ? 8.906 -3.514 2.559 1 95.75 63 LYS B CA 1
ATOM 1607 C C . LYS B 1 63 ? 10.055 -3.965 1.657 1 95.75 63 LYS B C 1
ATOM 1609 O O . LYS B 1 63 ? 11.055 -3.262 1.522 1 95.75 63 LYS B O 1
ATOM 1614 N N . LYS B 1 64 ? 9.844 -5.062 1.069 1 95 64 LYS B N 1
ATOM 1615 C CA . LYS B 1 64 ? 10.875 -5.582 0.174 1 95 64 LYS B CA 1
ATOM 1616 C C . LYS B 1 64 ? 11.055 -4.676 -1.041 1 95 64 LYS B C 1
ATOM 1618 O O . LYS B 1 64 ? 12.172 -4.531 -1.554 1 95 64 LYS B O 1
ATOM 1623 N N . SER B 1 65 ? 9.984 -4.156 -1.594 1 93.44 65 SER B N 1
ATOM 1624 C CA . SER B 1 65 ? 10.055 -3.209 -2.703 1 93.44 65 SER B CA 1
ATOM 1625 C C . SER B 1 65 ? 10.93 -2.01 -2.348 1 93.44 65 SER B C 1
ATOM 1627 O O . SER B 1 65 ? 11.719 -1.547 -3.172 1 93.44 65 SER B O 1
ATOM 1629 N N . GLU B 1 66 ? 10.719 -1.48 -1.163 1 91.62 66 GLU B N 1
ATOM 1630 C CA . GLU B 1 66 ? 11.531 -0.356 -0.702 1 91.62 66 GLU B CA 1
ATOM 1631 C C . GLU B 1 66 ? 13.008 -0.734 -0.626 1 91.62 66 GLU B C 1
ATOM 1633 O O . GLU B 1 66 ? 13.875 0.057 -0.999 1 91.62 66 GLU B O 1
ATOM 1638 N N . GLU B 1 67 ? 13.312 -1.891 -0.179 1 90.69 67 GLU B N 1
ATOM 1639 C CA . GLU B 1 67 ? 14.68 -2.381 -0.036 1 90.69 67 GLU B CA 1
ATOM 1640 C C . GLU B 1 67 ? 15.344 -2.559 -1.397 1 90.69 67 GLU B C 1
ATOM 1642 O O . GLU B 1 67 ? 16.531 -2.242 -1.561 1 90.69 67 GLU B O 1
ATOM 1647 N N . GLU B 1 68 ? 14.578 -3.023 -2.283 1 89.19 68 GLU B N 1
ATOM 1648 C CA . GLU B 1 68 ? 15.156 -3.43 -3.561 1 89.19 68 GLU B CA 1
ATOM 1649 C C . GLU B 1 68 ? 15.211 -2.26 -4.539 1 89.19 68 GLU B C 1
ATOM 1651 O O . GLU B 1 68 ? 16.125 -2.17 -5.355 1 89.19 68 GLU B O 1
ATOM 1656 N N . PHE B 1 69 ? 14.227 -1.446 -4.5 1 84.31 69 PHE B N 1
ATOM 1657 C CA . PHE B 1 69 ? 14.125 -0.433 -5.543 1 84.31 69 PHE B CA 1
ATOM 1658 C C . PHE B 1 69 ? 14.289 0.964 -4.961 1 84.31 69 PHE B C 1
ATOM 1660 O O . PHE B 1 69 ? 14.523 1.926 -5.695 1 84.31 69 PHE B O 1
ATOM 1667 N N . GLY B 1 70 ? 14.367 1.034 -3.715 1 77.5 70 GLY B N 1
ATOM 1668 C CA . GLY B 1 70 ? 14.555 2.33 -3.084 1 77.5 70 GLY B CA 1
ATOM 1669 C C . GLY B 1 70 ? 13.5 3.348 -3.48 1 77.5 70 GLY B C 1
ATOM 1670 O O . GLY B 1 70 ? 12.336 2.994 -3.689 1 77.5 70 GLY B O 1
ATOM 1671 N N . PHE B 1 71 ? 13.969 4.605 -3.475 1 67.75 71 PHE B N 1
ATOM 1672 C CA . PHE B 1 71 ? 13.086 5.695 -3.877 1 67.75 71 PHE B CA 1
ATOM 1673 C C . PHE B 1 71 ? 12.984 5.777 -5.395 1 67.75 71 PHE B C 1
ATOM 1675 O O . PHE B 1 71 ? 14 5.809 -6.09 1 67.75 71 PHE B O 1
ATOM 1682 N N . GLN B 1 72 ? 11.898 5.336 -5.832 1 62.34 72 GLN B N 1
ATOM 1683 C CA . GLN B 1 72 ? 11.688 5.41 -7.273 1 62.34 72 GLN B CA 1
ATOM 1684 C C . GLN B 1 72 ? 10.992 6.711 -7.664 1 62.34 72 GLN B C 1
ATOM 1686 O O . GLN B 1 72 ? 10.047 7.137 -7 1 62.34 72 GLN B O 1
ATOM 1691 N N . LEU B 1 73 ? 11.539 7.465 -8.43 1 57.06 73 LEU B N 1
ATOM 1692 C CA . LEU B 1 73 ? 11 8.742 -8.875 1 57.06 73 LEU B CA 1
ATOM 1693 C C . LEU B 1 73 ? 9.805 8.539 -9.805 1 57.06 73 LEU B C 1
ATOM 1695 O O . LEU B 1 73 ? 8.922 9.398 -9.883 1 57.06 73 LEU B O 1
ATOM 1699 N N . ASN B 1 74 ? 9.938 7.48 -10.523 1 58.81 74 ASN B N 1
ATOM 1700 C CA . ASN B 1 74 ? 8.906 7.379 -11.555 1 58.81 74 ASN B CA 1
ATOM 1701 C C . ASN B 1 74 ? 8.312 5.973 -11.617 1 58.81 74 ASN B C 1
ATOM 1703 O O . ASN B 1 74 ? 8.953 5.004 -11.219 1 58.81 74 ASN B O 1
ATOM 1707 N N . GLY B 1 75 ? 7.02 5.93 -11.586 1 67.06 75 GLY B N 1
ATOM 1708 C CA . GLY B 1 75 ? 6.39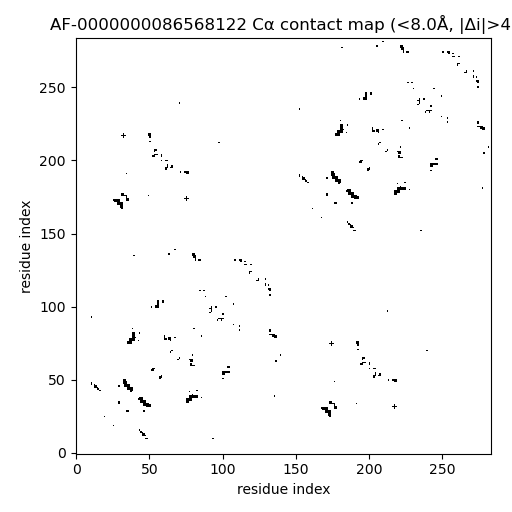8 4.68 -12 1 67.06 75 GLY B CA 1
ATOM 1709 C C . GLY B 1 75 ? 5.457 4.109 -10.953 1 67.06 75 GLY B C 1
ATOM 1710 O O . GLY B 1 75 ? 5.176 4.758 -9.945 1 67.06 75 GLY B O 1
ATOM 1711 N N . GLY B 1 76 ? 4.812 3.078 -11.227 1 79.25 76 GLY B N 1
ATOM 1712 C CA . GLY B 1 76 ? 3.887 2.287 -10.43 1 79.25 76 GLY B CA 1
ATOM 1713 C C . GLY B 1 76 ? 4.574 1.465 -9.359 1 79.25 76 GLY B C 1
ATOM 1714 O O . GLY B 1 76 ? 5.805 1.438 -9.281 1 79.25 76 GLY B O 1
ATOM 1715 N N . LEU B 1 77 ? 3.965 1.042 -8.438 1 92.38 77 LEU B N 1
ATOM 1716 C CA . LEU B 1 77 ? 4.434 0.154 -7.379 1 92.38 77 LEU B CA 1
ATOM 1717 C C . LEU B 1 77 ? 4.859 -1.194 -7.949 1 92.38 77 LEU B C 1
ATOM 1719 O O . LEU B 1 77 ? 4.082 -1.851 -8.648 1 92.38 77 LEU B O 1
ATOM 1723 N N . VAL B 1 78 ? 6.125 -1.487 -7.723 1 92.5 78 VAL B N 1
ATOM 1724 C CA . VAL B 1 78 ? 6.656 -2.746 -8.234 1 92.5 78 VAL B CA 1
ATOM 1725 C C . VAL B 1 78 ? 6.879 -3.719 -7.078 1 92.5 78 VAL B C 1
ATOM 1727 O O . VAL B 1 78 ? 7.527 -3.379 -6.09 1 92.5 78 VAL B O 1
ATOM 1730 N N . PHE B 1 79 ? 6.359 -4.883 -7.203 1 94.88 79 PHE B N 1
ATOM 1731 C CA . PHE B 1 79 ? 6.613 -5.941 -6.234 1 94.88 79 PHE B CA 1
ATOM 1732 C C . PHE B 1 79 ? 7.668 -6.91 -6.758 1 94.88 79 PHE B C 1
ATOM 1734 O O . PHE B 1 79 ? 7.539 -7.438 -7.867 1 94.88 79 PHE B O 1
ATOM 1741 N N . PRO B 1 80 ? 8.711 -7.129 -5.949 1 93.94 80 PRO B N 1
ATOM 1742 C CA . PRO B 1 80 ? 9.82 -7.996 -6.355 1 93.94 80 PRO B CA 1
ATOM 1743 C C . PRO B 1 80 ? 9.547 -9.477 -6.078 1 93.94 80 PRO B C 1
ATOM 1745 O O . PRO B 1 80 ? 10.227 -10.086 -5.246 1 93.94 80 PRO B O 1
ATOM 1748 N N . CYS B 1 81 ? 8.633 -10.062 -6.727 1 94.56 81 CYS B N 1
ATOM 1749 C CA . CYS B 1 81 ? 8.312 -11.484 -6.637 1 94.56 81 CYS B CA 1
ATOM 1750 C C . CYS B 1 81 ? 7.988 -12.055 -8.016 1 94.56 81 CYS B C 1
ATOM 1752 O O . CYS B 1 81 ? 7.887 -11.312 -8.992 1 94.56 81 CYS B O 1
ATOM 1754 N N . GLU B 1 82 ? 7.941 -13.328 -8.07 1 93.19 82 GLU B N 1
ATOM 1755 C CA . GLU B 1 82 ? 7.578 -13.977 -9.328 1 93.19 82 GLU B CA 1
ATOM 1756 C C . GLU B 1 82 ? 6.105 -13.766 -9.648 1 93.19 82 GLU B C 1
ATOM 1758 O O . GLU B 1 82 ? 5.258 -13.781 -8.758 1 93.19 82 GLU B O 1
ATOM 1763 N N . VAL B 1 83 ? 5.848 -13.68 -10.93 1 94.06 83 VAL B N 1
ATOM 1764 C CA . VAL B 1 83 ? 4.484 -13.469 -11.398 1 94.06 83 VAL B CA 1
ATOM 1765 C C . VAL B 1 83 ? 3.604 -14.648 -10.992 1 94.06 83 VAL B C 1
ATOM 1767 O O . VAL B 1 83 ? 2.465 -14.461 -10.555 1 94.06 83 VAL B O 1
ATOM 1770 N N . ARG B 1 84 ? 4.105 -15.852 -11.125 1 91.62 84 ARG B N 1
ATOM 1771 C CA . ARG B 1 84 ? 3.342 -17.047 -10.773 1 91.62 84 ARG B CA 1
ATOM 1772 C C . ARG B 1 84 ? 2.977 -17.047 -9.289 1 91.62 84 ARG B C 1
ATOM 1774 O O . ARG B 1 84 ? 1.858 -17.406 -8.922 1 91.62 84 ARG B O 1
ATOM 1781 N N . PHE B 1 85 ? 3.883 -16.719 -8.508 1 93.62 85 PHE B N 1
ATOM 1782 C CA . PHE B 1 85 ? 3.633 -16.609 -7.074 1 93.62 85 PHE B CA 1
ATOM 1783 C C . PHE B 1 85 ? 2.541 -15.594 -6.789 1 93.62 85 PHE B C 1
ATOM 1785 O O . PHE B 1 85 ? 1.596 -15.875 -6.047 1 93.62 85 PHE B O 1
ATOM 1792 N N . PHE B 1 86 ? 2.664 -14.406 -7.387 1 97.19 86 PHE B N 1
ATOM 1793 C CA . PHE B 1 86 ? 1.727 -13.312 -7.156 1 97.19 86 PHE B CA 1
ATOM 1794 C C . PHE B 1 86 ? 0.32 -13.711 -7.594 1 97.19 86 PHE B C 1
ATOM 1796 O O . PHE B 1 86 ? -0.653 -13.438 -6.887 1 97.19 86 PHE B O 1
ATOM 1803 N N . LYS B 1 87 ? 0.225 -14.328 -8.75 1 96.06 87 LYS B N 1
ATOM 1804 C CA . LYS B 1 87 ? -1.065 -14.82 -9.219 1 96.06 87 LYS B CA 1
ATOM 1805 C C . LYS B 1 87 ? -1.677 -15.805 -8.234 1 96.06 87 LYS B C 1
ATOM 1807 O O . LYS B 1 87 ? -2.887 -15.789 -8 1 96.06 87 LYS B O 1
ATOM 1812 N N . GLY B 1 88 ? -0.77 -16.719 -7.684 1 96.19 88 GLY B N 1
ATOM 1813 C CA . GLY B 1 88 ? -1.244 -17.641 -6.668 1 96.19 88 GLY B CA 1
ATOM 1814 C C . GLY B 1 88 ? -1.809 -16.953 -5.441 1 96.19 88 GLY B C 1
ATOM 1815 O O . GLY B 1 88 ? -2.855 -17.344 -4.926 1 96.19 88 GLY B O 1
ATOM 1816 N N . VAL B 1 89 ? -1.146 -15.977 -5.043 1 97.75 89 VAL B N 1
ATOM 1817 C CA . VAL B 1 89 ? -1.596 -15.18 -3.9 1 97.75 89 VAL B CA 1
ATOM 1818 C C . VAL B 1 89 ? -2.967 -14.578 -4.199 1 97.75 89 VAL B C 1
ATOM 1820 O O . VAL B 1 89 ? -3.889 -14.68 -3.387 1 97.75 89 VAL B O 1
ATOM 1823 N N . LEU B 1 90 ? -3.107 -13.898 -5.371 1 97.56 90 LEU B N 1
ATOM 1824 C CA . LEU B 1 90 ? -4.359 -13.242 -5.738 1 97.56 90 LEU B CA 1
ATOM 1825 C C . LEU B 1 90 ? -5.496 -14.25 -5.832 1 97.56 90 LEU B C 1
ATOM 1827 O O . LEU B 1 90 ? -6.617 -13.969 -5.398 1 97.56 90 LEU B O 1
ATOM 1831 N N . LYS B 1 91 ? -5.199 -15.422 -6.383 1 96.62 91 LYS B N 1
ATOM 1832 C CA . LYS B 1 91 ? -6.207 -16.484 -6.473 1 96.62 91 LYS B CA 1
ATOM 1833 C C . LYS B 1 91 ? -6.695 -16.891 -5.086 1 96.62 91 LYS B C 1
ATOM 1835 O O . LYS B 1 91 ? -7.891 -17.094 -4.875 1 96.62 91 LYS B O 1
ATOM 1840 N N . GLY B 1 92 ? -5.75 -17.109 -4.203 1 96.88 92 GLY B N 1
ATOM 1841 C CA . GLY B 1 92 ? -6.129 -17.422 -2.834 1 96.88 92 GLY B CA 1
ATOM 1842 C C . GLY B 1 92 ? -7.008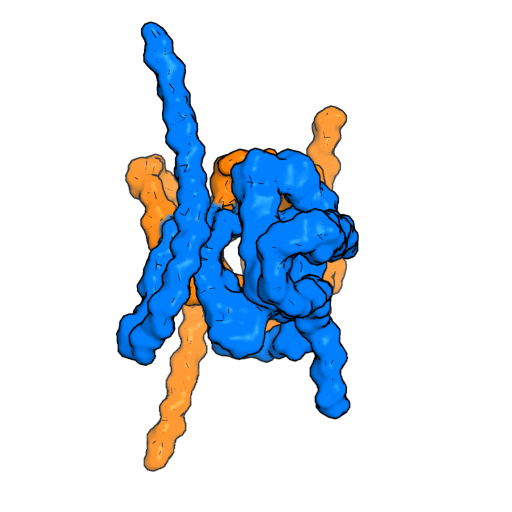 -16.375 -2.195 1 96.88 92 GLY B C 1
ATOM 1843 O O . GLY B 1 92 ? -8.023 -16.688 -1.573 1 96.88 92 GLY B O 1
ATOM 1844 N N . LEU B 1 93 ? -6.629 -15.125 -2.318 1 95.5 93 LEU B N 1
ATOM 1845 C CA . LEU B 1 93 ? -7.367 -14.023 -1.716 1 95.5 93 LEU B CA 1
ATOM 1846 C C . LEU B 1 93 ? -8.766 -13.914 -2.32 1 95.5 93 LEU B C 1
ATOM 1848 O O . LEU B 1 93 ? -9.727 -13.602 -1.617 1 95.5 93 LEU B O 1
ATOM 1852 N N . GLN B 1 94 ? -8.914 -14.125 -3.615 1 94.12 94 GLN B N 1
ATOM 1853 C CA . GLN B 1 94 ? -10.211 -14.086 -4.285 1 94.12 94 GLN B CA 1
ATOM 1854 C C . GLN B 1 94 ? -11.117 -15.219 -3.801 1 94.12 94 GLN B C 1
ATOM 1856 O O . GLN B 1 94 ? -12.328 -15.039 -3.664 1 94.12 94 GLN B O 1
ATOM 1861 N N . LYS B 1 95 ? -10.477 -16.328 -3.602 1 95.38 95 LYS B N 1
ATOM 1862 C CA . LYS B 1 95 ? -11.227 -17.5 -3.152 1 95.38 95 LYS B CA 1
ATOM 1863 C C . LYS B 1 95 ? -11.711 -17.312 -1.718 1 95.38 95 LYS B C 1
ATOM 1865 O O . LYS B 1 95 ? -12.852 -17.656 -1.397 1 95.38 95 LYS B O 1
ATOM 1870 N N . ASP B 1 96 ? -10.898 -16.844 -0.804 1 95.44 96 ASP B N 1
ATOM 1871 C CA . ASP B 1 96 ? -11.195 -16.703 0.617 1 95.44 96 ASP B CA 1
ATOM 1872 C C . ASP B 1 96 ? -10.281 -15.664 1.269 1 95.44 96 ASP B C 1
ATOM 1874 O O . ASP B 1 96 ? -9.266 -16.031 1.865 1 95.44 96 ASP B O 1
ATOM 1878 N N . GLU B 1 97 ? -10.695 -14.43 1.231 1 93.19 97 GLU B N 1
ATOM 1879 C CA . GLU B 1 97 ? -9.875 -13.359 1.774 1 93.19 97 GLU B CA 1
ATOM 1880 C C . GLU B 1 97 ? -9.688 -13.508 3.281 1 93.19 97 GLU B C 1
ATOM 1882 O O . GLU B 1 97 ? -8.641 -13.156 3.824 1 93.19 97 GLU B O 1
ATOM 1887 N N . GLY B 1 98 ? -10.727 -13.953 3.971 1 91.94 98 GLY B N 1
ATOM 1888 C CA . GLY B 1 98 ? -10.633 -14.156 5.406 1 91.94 98 GLY B CA 1
ATOM 1889 C C . GLY B 1 98 ? -9.523 -15.102 5.809 1 91.94 98 GLY B C 1
ATOM 1890 O O . GLY B 1 98 ? -8.812 -14.859 6.785 1 91.94 98 GLY B O 1
ATOM 1891 N N . LYS B 1 99 ? -9.406 -16.141 5.137 1 94.38 99 LYS B N 1
ATOM 1892 C CA . LYS B 1 99 ? -8.391 -17.156 5.422 1 94.38 99 LYS B CA 1
ATOM 1893 C C . LYS B 1 99 ? -7.02 -16.703 4.93 1 94.38 99 LYS B C 1
ATOM 1895 O O . LYS B 1 99 ? -6.074 -16.609 5.715 1 94.38 99 LYS B O 1
ATOM 1900 N N . PHE B 1 100 ? -6.891 -16.281 3.74 1 96 100 PHE B N 1
ATOM 1901 C CA . PHE B 1 100 ? -5.602 -16.031 3.107 1 96 100 PHE B CA 1
ATOM 1902 C C . PHE B 1 100 ? -5.09 -14.641 3.447 1 96 100 PHE B C 1
ATOM 1904 O O . PHE B 1 100 ? -3.893 -14.367 3.334 1 96 100 PHE B O 1
ATOM 1911 N N . GLY B 1 101 ? -5.984 -13.758 3.746 1 95.12 101 GLY B N 1
ATOM 1912 C CA . GLY B 1 101 ? -5.598 -12.398 4.082 1 95.12 101 GLY B CA 1
ATOM 1913 C C . GLY B 1 101 ? -4.785 -12.305 5.363 1 95.12 101 GLY B C 1
ATOM 1914 O O . GLY B 1 101 ? -4.133 -11.297 5.617 1 95.12 101 GLY B O 1
ATOM 1915 N N . LYS B 1 102 ? -4.805 -13.352 6.102 1 95.25 102 LYS B N 1
ATOM 1916 C CA . LYS B 1 102 ? -4.078 -13.375 7.367 1 95.25 102 LYS B CA 1
ATOM 1917 C C . LYS B 1 102 ? -2.697 -14 7.195 1 95.25 102 LYS B C 1
ATOM 1919 O O . LYS B 1 102 ? -1.864 -13.938 8.102 1 95.25 102 LYS B O 1
ATOM 1924 N N . MET B 1 103 ? -2.432 -14.5 6.117 1 96.12 103 MET B N 1
ATOM 1925 C CA . MET B 1 103 ? -1.209 -15.273 5.91 1 96.12 103 MET B CA 1
ATOM 1926 C C . MET B 1 103 ? -0.038 -14.352 5.574 1 96.12 103 MET B C 1
ATOM 1928 O O . MET B 1 103 ? -0.192 -13.398 4.812 1 96.12 103 MET B O 1
ATOM 1932 N N . LYS B 1 104 ? 1.056 -14.781 6.031 1 96.06 104 LYS B N 1
ATOM 1933 C CA . LYS B 1 104 ? 2.316 -14.109 5.711 1 96.06 104 LYS B CA 1
ATOM 1934 C C . LYS B 1 104 ? 2.965 -14.727 4.477 1 96.06 104 LYS B C 1
ATOM 1936 O O . LYS B 1 104 ? 2.535 -15.781 4.004 1 96.06 104 LYS B O 1
ATOM 1941 N N . VAL B 1 105 ? 3.965 -14.031 4.031 1 95.94 105 VAL B N 1
ATOM 1942 C CA . VAL B 1 105 ? 4.629 -14.445 2.799 1 95.94 105 VAL B CA 1
ATOM 1943 C C . VAL B 1 105 ? 5.184 -15.859 2.955 1 95.94 105 VAL B C 1
ATOM 1945 O O . VAL B 1 105 ? 5.078 -16.672 2.037 1 95.94 105 VAL B O 1
ATOM 1948 N N . ASP B 1 106 ? 5.754 -16.141 4.117 1 94.88 106 ASP B N 1
ATOM 1949 C CA . ASP B 1 106 ? 6.359 -17.453 4.328 1 94.88 106 ASP B CA 1
ATOM 1950 C C . ASP B 1 106 ? 5.301 -18.562 4.305 1 94.88 106 ASP B C 1
ATOM 1952 O O . ASP B 1 106 ? 5.566 -19.672 3.854 1 94.88 106 ASP B O 1
ATOM 1956 N N . GLU B 1 107 ? 4.16 -18.281 4.805 1 96.5 107 GLU B N 1
ATOM 1957 C CA . GLU B 1 107 ? 3.07 -19.25 4.805 1 96.5 107 GLU B CA 1
ATOM 1958 C C . GLU B 1 107 ? 2.59 -19.531 3.385 1 96.5 107 GLU B C 1
ATOM 1960 O O . GLU B 1 107 ? 2.305 -20.688 3.043 1 96.5 107 GLU B O 1
ATOM 1965 N N . PHE B 1 108 ? 2.508 -18.516 2.588 1 96.25 108 PHE B N 1
ATOM 1966 C CA . PHE B 1 108 ? 2.172 -18.719 1.184 1 96.25 108 PHE B CA 1
ATOM 1967 C C . PHE B 1 108 ? 3.236 -19.562 0.488 1 96.25 108 PHE B C 1
ATOM 1969 O O . PHE B 1 108 ? 2.912 -20.453 -0.298 1 96.25 108 PHE B O 1
ATOM 1976 N N . LEU B 1 109 ? 4.508 -19.25 0.732 1 93.75 109 LEU B N 1
ATOM 1977 C CA . LEU B 1 109 ? 5.602 -19.984 0.105 1 93.75 109 LEU B CA 1
ATOM 1978 C C . LEU B 1 109 ? 5.539 -21.469 0.457 1 93.75 109 LEU B C 1
ATOM 1980 O O . LEU B 1 109 ? 5.734 -22.328 -0.409 1 93.75 109 LEU B O 1
ATOM 1984 N N . LYS B 1 110 ? 5.258 -21.719 1.67 1 93.31 110 LYS B N 1
ATOM 1985 C CA . LYS B 1 110 ? 5.137 -23.094 2.119 1 93.31 110 LYS B CA 1
ATOM 1986 C C . LYS B 1 110 ? 3.969 -23.797 1.434 1 93.31 110 LYS B C 1
ATOM 1988 O O . LYS B 1 110 ? 4.098 -24.938 0.984 1 93.31 110 LYS B O 1
ATOM 1993 N N . MET B 1 111 ? 2.873 -23.094 1.369 1 92.94 111 MET B N 1
ATOM 1994 C CA . MET B 1 111 ? 1.667 -23.656 0.771 1 92.94 111 MET B CA 1
ATOM 1995 C C . MET B 1 111 ? 1.893 -23.984 -0.701 1 92.94 111 MET B C 1
ATOM 1997 O O . MET B 1 111 ? 1.508 -25.062 -1.168 1 92.94 111 MET B O 1
ATOM 2001 N N . PHE B 1 112 ? 2.527 -23.078 -1.422 1 90.56 112 PHE B N 1
ATOM 2002 C CA . PHE B 1 112 ? 2.736 -23.281 -2.85 1 90.56 112 PHE B CA 1
ATOM 2003 C C . PHE B 1 112 ? 3.809 -24.344 -3.092 1 90.56 112 PHE B C 1
ATOM 2005 O O . PHE B 1 112 ? 3.758 -25.062 -4.09 1 90.56 112 PHE B O 1
ATOM 2012 N N . ALA B 1 113 ? 4.859 -24.438 -2.238 1 86.88 113 ALA B N 1
ATOM 2013 C CA . ALA B 1 113 ? 5.863 -25.484 -2.357 1 86.88 113 ALA B CA 1
ATOM 2014 C C . ALA B 1 113 ? 5.23 -26.875 -2.209 1 86.88 113 ALA B C 1
ATOM 2016 O O . ALA B 1 113 ? 5.598 -27.812 -2.92 1 86.88 113 ALA B O 1
ATOM 2017 N N . GLU B 1 114 ? 4.309 -27 -1.379 1 82.94 114 GLU B N 1
ATOM 2018 C CA . GLU B 1 114 ? 3.637 -28.266 -1.128 1 82.94 114 GLU B CA 1
ATOM 2019 C C . GLU B 1 114 ? 2.785 -28.688 -2.324 1 82.94 114 GLU B C 1
ATOM 2021 O O . GLU B 1 114 ? 2.762 -29.875 -2.691 1 82.94 114 GLU B O 1
ATOM 2026 N N . VAL B 1 115 ? 2.084 -27.75 -2.93 1 78.38 115 VAL B N 1
ATOM 2027 C CA . VAL B 1 115 ? 1.228 -28.047 -4.074 1 78.38 115 VAL B CA 1
ATOM 2028 C C . VAL B 1 115 ? 2.088 -28.422 -5.277 1 78.38 115 VAL B C 1
ATOM 2030 O O . VAL B 1 115 ? 1.733 -29.328 -6.047 1 78.38 115 VAL B O 1
ATOM 2033 N N . GLU B 1 116 ? 3.148 -27.719 -5.473 1 77.19 116 GLU B N 1
ATOM 2034 C CA . GLU B 1 116 ? 4.066 -28.047 -6.559 1 77.19 116 GLU B CA 1
ATOM 2035 C C . GLU B 1 116 ? 4.664 -29.438 -6.371 1 77.19 116 GLU B C 1
ATOM 2037 O O . GLU B 1 116 ? 4.797 -30.188 -7.336 1 77.19 116 GLU B O 1
ATOM 2042 N N . PHE B 1 117 ? 5.023 -29.672 -5.18 1 69 117 PHE B N 1
ATOM 2043 C CA . PHE B 1 117 ? 5.57 -30.984 -4.875 1 69 117 PHE B CA 1
ATOM 2044 C C . PHE B 1 117 ? 4.527 -32.062 -5.121 1 69 117 PHE B C 1
ATOM 2046 O O . PHE B 1 117 ? 4.848 -33.125 -5.664 1 69 117 PHE B O 1
ATOM 2053 N N . GLU B 1 118 ? 3.346 -31.797 -4.711 1 69.81 118 GLU B N 1
ATOM 2054 C CA . GLU B 1 118 ? 2.281 -32.781 -4.91 1 69.81 118 GLU B CA 1
ATOM 2055 C C . GLU B 1 118 ? 1.983 -32.969 -6.395 1 69.81 118 GLU B C 1
ATOM 2057 O O . GLU B 1 118 ? 1.711 -34.094 -6.836 1 69.81 118 GLU B O 1
ATOM 2062 N N . ASN B 1 119 ? 2.049 -31.875 -7.086 1 71.19 119 ASN B N 1
ATOM 2063 C CA . ASN B 1 119 ? 1.817 -31.953 -8.523 1 71.19 119 ASN B CA 1
ATOM 2064 C C . ASN B 1 119 ? 2.971 -32.656 -9.234 1 71.19 119 ASN B C 1
ATOM 2066 O O . ASN B 1 119 ? 2.762 -33.344 -10.234 1 71.19 119 ASN B O 1
ATOM 2070 N N . CYS B 1 120 ? 4.207 -32.406 -8.672 1 69.12 120 CYS B N 1
ATOM 2071 C CA . CYS B 1 120 ? 5.379 -33.062 -9.242 1 69.12 120 CYS B CA 1
ATOM 2072 C C . CYS B 1 120 ? 5.383 -34.562 -8.922 1 69.12 120 CYS B C 1
ATOM 2074 O O . CYS B 1 120 ? 5.785 -35.375 -9.758 1 69.12 120 CYS B O 1
ATOM 2076 N N . ARG B 1 121 ? 4.887 -35.031 -7.828 1 64.81 121 ARG B N 1
ATOM 2077 C CA . ARG B 1 121 ? 4.848 -36.438 -7.43 1 64.81 121 ARG B CA 1
ATOM 2078 C C . ARG B 1 121 ? 3.785 -37.219 -8.219 1 64.81 121 ARG B C 1
ATOM 2080 O O . ARG B 1 121 ? 3.982 -38.375 -8.57 1 64.81 121 ARG B O 1
ATOM 2087 N N . ASP B 1 122 ? 2.695 -36.656 -8.312 1 59.53 122 ASP B N 1
ATOM 2088 C CA . ASP B 1 122 ? 1.615 -37.375 -8.969 1 59.53 122 ASP B CA 1
ATOM 2089 C C . ASP B 1 122 ? 1.83 -37.438 -10.477 1 59.53 122 ASP B C 1
ATOM 2091 O O . ASP B 1 122 ? 1.07 -38.094 -11.188 1 59.53 122 ASP B O 1
ATOM 2095 N N . GLY B 1 123 ? 3.041 -37.438 -10.93 1 56.78 123 GLY B N 1
ATOM 2096 C CA . GLY B 1 123 ? 3.447 -37.719 -12.297 1 56.78 123 GLY B CA 1
ATOM 2097 C C . GLY B 1 123 ? 2.625 -36.938 -13.328 1 56.78 123 GLY B C 1
ATOM 2098 O O . GLY B 1 123 ? 2.686 -37.25 -14.523 1 56.78 123 GLY B O 1
ATOM 2099 N N . LYS B 1 124 ? 1.534 -36.469 -13.062 1 52.75 124 LYS B N 1
ATOM 2100 C CA . LYS B 1 124 ? 0.653 -36.125 -14.172 1 52.75 124 LYS B CA 1
ATOM 2101 C C . LYS B 1 124 ? 1.269 -35.031 -15.023 1 52.75 124 LYS B C 1
ATOM 2103 O O . LYS B 1 124 ? 1.098 -35 -16.25 1 52.75 124 LYS B O 1
ATOM 2108 N N . ASP B 1 125 ? 1.408 -33.812 -14.609 1 46.94 125 ASP B N 1
ATOM 2109 C CA . ASP B 1 125 ? 1.937 -32.844 -15.578 1 46.94 125 ASP B CA 1
ATOM 2110 C C . ASP B 1 125 ? 3.441 -33.031 -15.766 1 46.94 125 ASP B C 1
ATOM 2112 O O . ASP B 1 125 ? 4.199 -33.031 -14.789 1 46.94 125 ASP B O 1
ATOM 2116 N N . GLY B 1 126 ? 4 -33.875 -16.625 1 41.19 126 GLY B N 1
ATOM 2117 C CA . GLY B 1 126 ? 5.309 -34.031 -17.234 1 41.19 126 GLY B CA 1
ATOM 2118 C C . GLY B 1 126 ? 6.191 -32.812 -17.109 1 41.19 126 GLY B C 1
ATOM 2119 O O . GLY B 1 126 ? 7.289 -32.781 -17.672 1 41.19 126 GLY B O 1
ATOM 2120 N N . SER B 1 127 ? 5.609 -31.688 -17.359 1 42.25 127 SER B N 1
ATOM 2121 C CA . SER B 1 127 ? 6.531 -30.578 -17.5 1 42.25 127 SER B CA 1
ATOM 2122 C C . SER B 1 127 ? 7.422 -30.438 -16.266 1 42.25 127 SER B C 1
ATOM 2124 O O . SER B 1 127 ? 6.949 -30.562 -15.141 1 42.25 127 SER B O 1
ATOM 2126 N N . ASN B 1 128 ? 8.727 -30.844 -16.312 1 39.59 128 ASN B N 1
ATOM 2127 C CA . ASN B 1 128 ? 9.93 -30.688 -15.5 1 39.59 128 ASN B CA 1
ATOM 2128 C C . ASN B 1 128 ? 9.852 -29.453 -14.602 1 39.59 128 ASN B C 1
ATOM 2130 O O . ASN B 1 128 ? 10.797 -29.156 -13.875 1 39.59 128 ASN B O 1
ATOM 2134 N N . ALA B 1 129 ? 9.289 -28.375 -15.094 1 43.97 129 ALA B N 1
ATOM 2135 C CA . ALA B 1 129 ? 9.625 -27.109 -14.445 1 43.97 129 ALA B CA 1
ATOM 2136 C C . ALA B 1 129 ? 9.047 -27.047 -13.031 1 43.97 129 ALA B C 1
ATOM 2138 O O . ALA B 1 129 ? 7.922 -26.578 -12.836 1 43.97 129 ALA B O 1
ATOM 2139 N N . CYS B 1 130 ? 9.07 -28.031 -12.305 1 46.97 130 CYS B N 1
ATOM 2140 C CA . CYS B 1 130 ? 8.773 -27.859 -10.891 1 46.97 130 CYS B CA 1
ATOM 2141 C C . CYS B 1 130 ? 9.469 -26.625 -10.336 1 46.97 130 CYS B C 1
ATOM 2143 O O . CYS B 1 130 ? 10.562 -26.719 -9.773 1 46.97 130 CYS B O 1
ATOM 2145 N N . HIS B 1 131 ? 9.641 -25.578 -11.188 1 44.81 131 HIS B N 1
ATOM 2146 C CA . HIS B 1 131 ? 10.328 -24.375 -10.727 1 44.81 131 HIS B CA 1
ATOM 2147 C C . HIS B 1 131 ? 9.727 -23.844 -9.438 1 44.81 131 HIS B C 1
ATOM 2149 O O . HIS B 1 131 ? 8.516 -23.609 -9.359 1 44.81 131 HIS B O 1
ATOM 2155 N N . GLY B 1 132 ? 10.203 -24.312 -8.344 1 42.94 132 GLY B N 1
ATOM 2156 C CA . GLY B 1 132 ? 9.914 -23.781 -7.027 1 42.94 132 GLY B CA 1
ATOM 2157 C C . GLY B 1 132 ? 9.641 -22.281 -7.039 1 42.94 132 GLY B C 1
ATOM 2158 O O . GLY B 1 132 ? 10.039 -21.578 -7.973 1 42.94 132 GLY B O 1
ATOM 2159 N N . PHE B 1 133 ? 8.453 -21.938 -6.68 1 47.03 133 PHE B N 1
ATOM 2160 C CA . PHE B 1 133 ? 8.234 -20.531 -6.406 1 47.03 133 PHE B CA 1
ATOM 2161 C C . PHE B 1 133 ? 9.492 -19.891 -5.828 1 47.03 133 PHE B C 1
ATOM 2163 O O . PHE B 1 133 ? 9.914 -20.234 -4.723 1 47.03 133 PHE B O 1
ATOM 2170 N N . THR B 1 134 ? 10.656 -19.656 -6.617 1 48.84 134 THR B N 1
ATOM 2171 C CA . THR B 1 134 ? 11.82 -18.984 -6.078 1 48.84 134 THR B CA 1
ATOM 2172 C C . THR B 1 134 ? 11.492 -17.516 -5.754 1 48.84 134 THR B C 1
ATOM 2174 O O . THR B 1 134 ? 10.961 -16.797 -6.594 1 48.84 134 THR B O 1
ATOM 2177 N N . PRO B 1 135 ? 11.375 -17.281 -4.559 1 47.09 135 PRO B N 1
ATOM 2178 C CA . PRO B 1 135 ? 11.234 -15.867 -4.223 1 47.09 135 PRO B CA 1
ATOM 2179 C C . PRO B 1 135 ? 12.25 -14.984 -4.941 1 47.09 135 PRO B C 1
ATOM 2181 O O . PRO B 1 135 ? 13.43 -15.336 -5.027 1 47.09 135 PRO B O 1
ATOM 2184 N N . LEU B 1 136 ? 11.945 -14.438 -6.027 1 47.56 136 LEU B N 1
ATOM 2185 C CA . LEU B 1 136 ? 12.82 -13.43 -6.621 1 47.56 136 LEU B CA 1
ATOM 2186 C C . LEU B 1 136 ? 13.477 -12.578 -5.539 1 47.56 136 LEU B C 1
ATOM 2188 O O . LEU B 1 136 ? 13.805 -11.414 -5.777 1 47.56 136 LEU B O 1
ATOM 2192 N N . LEU B 1 137 ? 13.305 -12.773 -4.273 1 45.56 137 LEU B N 1
ATOM 2193 C CA . LEU B 1 137 ? 14.023 -11.805 -3.443 1 45.56 137 LEU B CA 1
ATOM 2194 C C . LEU B 1 137 ? 15.484 -11.711 -3.859 1 45.56 137 LEU B C 1
ATOM 2196 O O . LEU B 1 137 ? 16.328 -12.461 -3.363 1 45.56 137 LEU B O 1
ATOM 2200 N N . GLN B 1 138 ? 15.875 -11.758 -5.098 1 40.97 138 GLN B N 1
ATOM 2201 C CA . GLN B 1 138 ? 17.297 -11.727 -5.434 1 40.97 138 GLN B CA 1
ATOM 2202 C C . GLN B 1 138 ? 18.016 -10.609 -4.688 1 40.97 138 GLN B C 1
ATOM 2204 O O . GLN B 1 138 ? 17.469 -9.516 -4.527 1 40.97 138 GLN B O 1
ATOM 2209 N N . LYS B 1 139 ? 19 -10.891 -3.729 1 37.84 139 LYS B N 1
ATOM 2210 C CA . LYS B 1 139 ? 20.109 -9.984 -3.443 1 37.84 139 LYS B CA 1
ATOM 2211 C C . LYS B 1 139 ? 20.516 -9.203 -4.691 1 37.84 139 LYS B C 1
ATOM 2213 O O . LYS B 1 139 ? 20.969 -9.797 -5.672 1 37.84 139 LYS B O 1
ATOM 2218 N N . ALA B 1 140 ? 19.953 -8.227 -5.074 1 32.22 140 ALA B N 1
ATOM 2219 C CA . ALA B 1 140 ? 20.672 -7.461 -6.09 1 32.22 140 ALA B CA 1
ATOM 2220 C C . ALA B 1 140 ? 22.094 -7.148 -5.633 1 32.22 140 ALA B C 1
ATOM 2222 O O . ALA B 1 140 ? 22.297 -6.41 -4.664 1 32.22 140 ALA B O 1
ATOM 2223 N N . ARG B 1 141 ? 23 -8.062 -5.648 1 24.5 141 ARG B N 1
ATOM 2224 C CA . ARG B 1 141 ? 24.438 -7.84 -5.531 1 24.5 141 ARG B CA 1
ATOM 2225 C C . ARG B 1 141 ? 24.891 -6.699 -6.43 1 24.5 141 ARG B C 1
ATOM 2227 O O . ARG B 1 141 ? 24.766 -6.773 -7.656 1 24.5 141 ARG B O 1
ATOM 2234 N N . VAL B 1 142 ? 24.656 -5.469 -5.965 1 24.64 142 VAL B N 1
ATOM 2235 C CA . VAL B 1 142 ? 25.609 -4.566 -6.594 1 24.64 142 VAL B CA 1
ATOM 2236 C C . VAL B 1 142 ? 27 -4.824 -6.031 1 24.64 142 VAL B C 1
ATOM 2238 O O . VAL B 1 142 ? 27.172 -4.992 -4.82 1 24.64 142 VAL B O 1
#

Radius of gyration: 21.35 Å; Cα contacts (8 Å, |Δi|>4): 354; chains: 2; bounding box: 64×72×51 Å

Sequence (284 aa):
MGIGGGRRSELSLTDSDSEPEPGLSNNRRIPSGYLAVYVGPQRKRFVIPTRFLKLPIFISLLKKSEEEFGFQLNGGLVFPCEVRFFKGVLKGLQKDEGKFGKMKVDEFLKMFAEVEFENCRDGKDGSNACHGFTPLLQKARVMGIGGGRRSELSLTDSDSEPEPGLSNNRRIPSGYLAVYVGPQRKRFVIPTRFLKLPIFISLLKKSEEEFGFQLNGGLVFPCEVRFFKGVLKGLQKDEGKFGKMKVDEFLKMFAEVEFENCRDGKDGSNACHGFTPLLQKARV

Organism: NCBI:txid261450